Protein AF-A0A1H5AZI3-F1 (afdb_monomer_lite)

pLDDT: mean 80.38, std 17.8, range [31.5, 97.94]

Structure (mmCIF, N/CA/C/O backbone):
data_AF-A0A1H5AZI3-F1
#
_entry.id   AF-A0A1H5AZI3-F1
#
loop_
_atom_site.group_PDB
_atom_site.id
_atom_site.type_symbol
_atom_site.label_atom_id
_atom_site.label_alt_id
_atom_site.label_comp_id
_atom_site.label_asym_id
_atom_site.label_entity_id
_atom_site.label_seq_id
_atom_site.pdbx_PDB_ins_code
_atom_site.Cartn_x
_atom_site.Cartn_y
_atom_site.Cartn_z
_atom_site.occupancy
_atom_site.B_iso_or_equiv
_atom_site.auth_seq_id
_atom_site.auth_comp_id
_atom_site.auth_asym_id
_atom_site.auth_atom_id
_atom_site.pdbx_PDB_model_num
ATOM 1 N N . MET A 1 1 ? -53.823 9.036 7.093 1.00 39.44 1 MET A N 1
ATOM 2 C CA . MET A 1 1 ? -54.000 9.751 8.375 1.00 39.44 1 MET A CA 1
ATOM 3 C C . MET A 1 1 ? -53.431 11.146 8.203 1.00 39.44 1 MET A C 1
ATOM 5 O O . MET A 1 1 ? -52.224 11.297 8.111 1.00 39.44 1 MET A O 1
ATOM 9 N N . THR A 1 2 ? -54.305 12.134 8.059 1.00 31.50 2 THR A N 1
ATOM 10 C CA . THR A 1 2 ? -53.962 13.526 7.743 1.00 31.50 2 THR A CA 1
ATOM 11 C C . THR A 1 2 ? -54.801 14.397 8.670 1.00 31.50 2 THR A C 1
ATOM 13 O O . THR A 1 2 ? -56.022 14.443 8.535 1.00 31.50 2 THR A O 1
ATOM 16 N N . MET A 1 3 ? -54.162 15.008 9.672 1.00 31.83 3 MET A N 1
ATOM 17 C CA . MET A 1 3 ? -54.829 15.905 10.618 1.00 31.83 3 MET A CA 1
ATOM 18 C C . MET A 1 3 ? -55.001 17.292 9.995 1.00 31.83 3 MET A C 1
ATOM 20 O O . MET A 1 3 ? -54.048 17.894 9.503 1.00 31.83 3 MET A O 1
ATOM 24 N N . LYS A 1 4 ? -56.250 17.766 10.013 1.00 31.89 4 LYS A N 1
ATOM 25 C CA . LYS A 1 4 ? -56.688 19.091 9.573 1.00 31.89 4 LYS A CA 1
ATOM 26 C C . LYS A 1 4 ? -56.420 20.132 10.660 1.00 31.89 4 LYS A C 1
ATOM 28 O O . LYS A 1 4 ? -56.845 19.973 11.800 1.00 31.89 4 LYS A O 1
ATOM 33 N N . ILE A 1 5 ? -55.783 21.220 10.246 1.00 34.94 5 ILE A N 1
ATOM 34 C CA . ILE A 1 5 ? -55.717 22.509 10.937 1.00 34.94 5 ILE A CA 1
ATOM 35 C C . ILE A 1 5 ? -57.121 23.128 10.895 1.00 34.94 5 ILE A C 1
ATOM 37 O O . ILE A 1 5 ? -57.720 23.198 9.822 1.00 34.94 5 ILE A O 1
ATOM 41 N N . THR A 1 6 ? -57.645 23.563 12.043 1.00 34.81 6 THR A N 1
ATOM 42 C CA . THR A 1 6 ? -58.910 24.310 12.120 1.00 34.81 6 THR A CA 1
ATOM 43 C C . THR A 1 6 ? -58.630 25.691 12.697 1.00 34.81 6 THR A C 1
ATOM 45 O O . THR A 1 6 ? -58.339 25.837 13.880 1.00 34.81 6 THR A O 1
ATOM 48 N N . THR A 1 7 ? -58.684 26.694 11.827 1.00 32.12 7 THR A N 1
ATOM 49 C CA . THR A 1 7 ? -58.737 28.124 12.135 1.00 32.12 7 THR A CA 1
ATOM 50 C C . THR A 1 7 ? -60.205 28.544 12.171 1.00 32.12 7 THR A C 1
ATOM 52 O O . THR A 1 7 ? -60.921 28.350 11.190 1.00 32.12 7 THR A O 1
ATOM 55 N N . THR A 1 8 ? -60.654 29.140 13.275 1.00 35.50 8 THR A N 1
ATOM 56 C CA . THR A 1 8 ? -62.001 29.720 13.409 1.00 35.50 8 THR A CA 1
ATOM 57 C C . THR A 1 8 ? -61.880 31.246 13.433 1.00 35.50 8 THR A C 1
ATOM 59 O O . THR A 1 8 ? -61.187 31.761 14.311 1.00 35.50 8 THR A O 1
ATOM 62 N N . PRO A 1 9 ? -62.512 31.994 12.511 1.00 36.94 9 PRO A N 1
ATOM 63 C CA . PRO A 1 9 ? -62.574 33.446 12.585 1.00 36.94 9 PRO A CA 1
ATOM 64 C C . PRO A 1 9 ? -63.900 33.938 13.184 1.00 36.94 9 PRO A C 1
ATOM 66 O O . PRO A 1 9 ? -64.966 33.416 12.875 1.00 36.94 9 PRO A O 1
ATOM 69 N N . GLY A 1 10 ? -63.790 35.000 13.985 1.00 32.03 10 GLY A N 1
ATOM 70 C CA . GLY A 1 10 ? -64.677 36.166 13.977 1.00 32.03 10 GLY A CA 1
ATOM 71 C C . GLY A 1 10 ? -66.159 35.973 14.301 1.00 32.03 10 GLY A C 1
ATOM 72 O O . GLY A 1 10 ? -66.961 35.651 13.433 1.00 32.03 10 GLY A O 1
ATOM 73 N N . THR A 1 11 ? -66.551 36.405 15.497 1.00 36.16 11 THR A N 1
ATOM 74 C CA . THR A 1 11 ? -67.910 36.900 15.762 1.00 36.16 11 THR A CA 1
ATOM 75 C C . THR A 1 11 ? -67.815 38.284 16.388 1.00 36.16 11 THR A C 1
ATOM 77 O O . THR A 1 11 ? -67.653 38.422 17.597 1.00 36.16 11 THR A O 1
ATOM 80 N N . GLY A 1 12 ? -67.875 39.308 15.534 1.00 33.16 12 GLY A N 1
ATOM 81 C CA . GLY A 1 12 ? -68.198 40.675 15.927 1.00 33.16 12 GLY A CA 1
ATOM 82 C C . GLY A 1 12 ? -69.713 40.818 16.049 1.00 33.16 12 GLY A C 1
ATOM 83 O O . GLY A 1 12 ? -70.435 40.568 15.085 1.00 33.16 12 GLY A O 1
ATOM 84 N N . GLY A 1 13 ? -70.181 41.191 17.238 1.00 34.25 13 GLY A N 1
ATOM 85 C CA . GLY A 1 13 ? -71.550 41.632 17.497 1.00 34.25 13 GLY A CA 1
ATOM 86 C C . GLY A 1 13 ? -71.585 43.151 17.732 1.00 34.25 13 GLY A C 1
ATOM 87 O O . GLY A 1 13 ? -70.587 43.704 18.199 1.00 34.25 13 GLY A O 1
ATOM 88 N N . PRO A 1 14 ? -72.683 43.840 17.376 1.00 38.59 14 PRO A N 1
ATOM 89 C CA . PRO A 1 14 ? -72.789 45.296 17.440 1.00 38.59 14 PRO A CA 1
ATOM 90 C C . PRO A 1 14 ? -72.865 45.835 18.878 1.00 38.59 14 PRO A C 1
ATOM 92 O O . PRO A 1 14 ? -73.423 45.208 19.773 1.00 38.59 14 PRO A O 1
ATOM 95 N N . VAL A 1 15 ? -72.280 47.021 19.049 1.00 42.78 15 VAL A N 1
ATOM 96 C CA . VAL A 1 15 ? -72.071 47.770 20.296 1.00 42.78 15 VAL A CA 1
ATOM 97 C C . VAL A 1 15 ? -73.402 48.286 20.860 1.00 42.78 15 VAL A C 1
ATOM 99 O O . VAL A 1 15 ? -74.154 48.944 20.143 1.00 42.78 15 VAL A O 1
ATOM 102 N N . ASP A 1 16 ? -73.676 48.012 22.136 1.00 42.44 16 ASP A N 1
ATOM 103 C CA . ASP A 1 16 ? -74.831 48.536 22.879 1.00 42.44 16 ASP A CA 1
ATOM 104 C C . ASP A 1 16 ? -74.577 50.008 23.295 1.00 42.44 16 ASP A C 1
ATOM 106 O O . ASP A 1 16 ? -73.594 50.279 23.992 1.00 42.44 16 ASP A O 1
ATOM 110 N N . PRO A 1 17 ? -75.403 50.986 22.869 1.00 46.03 17 PRO A N 1
ATOM 111 C CA . PRO A 1 17 ? -75.175 52.413 23.115 1.00 46.03 17 PRO A CA 1
ATOM 112 C C . PRO A 1 17 ? -75.555 52.910 24.528 1.00 46.03 17 PRO A C 1
ATOM 114 O O . PRO A 1 17 ? -75.602 54.122 24.740 1.00 46.03 17 PRO A O 1
ATOM 117 N N . MET A 1 18 ? -75.815 52.026 25.502 1.00 47.25 18 MET A N 1
ATOM 118 C CA . MET A 1 18 ? -76.169 52.400 26.889 1.00 47.25 18 MET A CA 1
ATOM 119 C C . MET A 1 18 ? -75.207 51.876 27.974 1.00 47.25 18 MET A C 1
ATOM 121 O O . MET A 1 18 ? -75.555 51.861 29.156 1.00 47.25 18 MET A O 1
ATOM 125 N N . ALA A 1 19 ? -73.977 51.494 27.619 1.00 38.25 19 ALA A N 1
ATOM 126 C CA . ALA A 1 19 ? -72.948 51.189 28.615 1.00 38.25 19 ALA A CA 1
ATOM 127 C C . ALA A 1 19 ? -72.346 52.487 29.214 1.00 38.25 19 ALA A C 1
ATOM 129 O O . ALA A 1 19 ? -72.029 53.410 28.457 1.00 38.25 19 ALA A O 1
ATOM 130 N N . PRO A 1 20 ? -72.166 52.592 30.550 1.00 42.56 20 PRO A N 1
ATOM 131 C CA . PRO A 1 20 ? -71.462 53.721 31.168 1.00 42.56 20 PRO A CA 1
ATOM 132 C C . PRO A 1 20 ? -70.038 53.828 30.594 1.00 42.56 20 PRO A C 1
ATOM 134 O O . PRO A 1 20 ? -69.496 52.801 30.177 1.00 42.56 20 PRO A O 1
ATOM 137 N N . PRO A 1 21 ? -69.419 55.029 30.535 1.00 46.12 21 PRO A N 1
ATOM 138 C CA . PRO A 1 21 ? -68.094 55.181 29.941 1.00 46.12 21 PRO A CA 1
ATOM 139 C C . PRO A 1 21 ? -67.147 54.179 30.591 1.00 46.12 21 PRO A C 1
ATOM 141 O O . PRO A 1 21 ? -67.022 54.162 31.817 1.00 46.12 21 PRO A O 1
ATOM 144 N N . ALA A 1 22 ? -6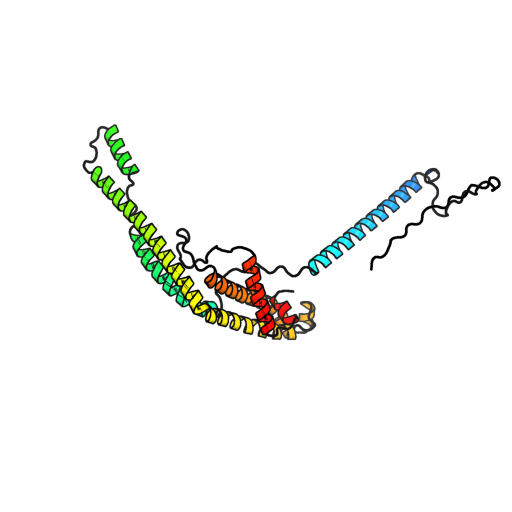6.550 53.323 29.756 1.00 40.44 22 ALA A N 1
ATOM 145 C CA . ALA A 1 22 ? -65.620 52.296 30.185 1.00 40.44 22 ALA A CA 1
ATOM 146 C C . ALA A 1 22 ? -64.612 52.928 31.145 1.00 40.44 22 ALA A C 1
ATOM 148 O O . ALA A 1 22 ? -63.904 53.876 30.788 1.00 40.44 22 ALA A O 1
ATOM 149 N N . SER A 1 23 ? -64.594 52.430 32.382 1.00 43.88 23 SER A N 1
ATOM 150 C CA . SER A 1 23 ? -63.487 52.668 33.288 1.00 43.88 23 SER A CA 1
ATOM 151 C C . SER A 1 23 ? -62.214 52.331 32.525 1.00 43.88 23 SER A C 1
ATOM 153 O O . SER A 1 23 ? -62.134 51.295 31.868 1.00 43.88 23 SER A O 1
ATOM 155 N N . LEU A 1 24 ? -61.255 53.255 32.544 1.00 44.09 24 LEU A N 1
ATOM 156 C CA . LEU A 1 24 ? -59.905 53.022 32.055 1.00 44.09 24 LEU A CA 1
ATOM 157 C C . LEU A 1 24 ? -59.324 51.851 32.852 1.00 44.09 24 LEU A C 1
ATOM 159 O O . LEU A 1 24 ? -58.743 52.051 33.919 1.00 44.09 24 LEU A O 1
ATOM 163 N N . ASP A 1 25 ? -59.526 50.640 32.343 1.00 41.03 25 ASP A N 1
ATOM 164 C CA . ASP A 1 25 ? -58.906 49.420 32.831 1.00 41.03 25 ASP A CA 1
ATOM 165 C C . ASP A 1 25 ? -57.425 49.494 32.459 1.00 41.03 25 ASP A C 1
ATOM 167 O O . ASP A 1 25 ? -56.966 48.990 31.435 1.00 41.03 25 ASP A O 1
ATOM 171 N N . TYR A 1 26 ? -56.670 50.215 33.282 1.00 46.50 26 TYR A N 1
ATOM 172 C CA . TYR A 1 26 ? -55.226 50.099 33.302 1.00 46.50 26 TYR A CA 1
ATOM 173 C C . TYR A 1 26 ? -54.875 48.768 33.959 1.00 46.50 26 TYR A C 1
ATOM 175 O O . TYR A 1 26 ? -55.156 48.567 35.142 1.00 46.50 26 TYR A O 1
ATOM 183 N N . GLU A 1 27 ? -54.246 47.865 33.199 1.00 41.91 27 GLU A N 1
ATOM 184 C CA . GLU A 1 27 ? -53.589 46.694 33.777 1.00 41.91 27 GLU A CA 1
ATOM 185 C C . GLU A 1 27 ? -52.640 47.162 34.899 1.00 41.91 27 GLU A C 1
ATOM 187 O O . GLU A 1 27 ? -51.800 48.046 34.673 1.00 41.91 27 GLU A O 1
ATOM 192 N N . PRO A 1 28 ? -52.751 46.614 36.125 1.00 38.16 28 PRO A N 1
ATOM 193 C CA . PRO A 1 28 ? -51.892 47.021 37.222 1.00 38.16 28 PRO A CA 1
ATOM 194 C C . PRO A 1 28 ? -50.465 46.539 36.943 1.00 38.16 28 PRO A C 1
ATOM 196 O O . PRO A 1 28 ? -50.134 45.375 37.154 1.00 38.16 28 PRO A O 1
ATOM 199 N N . GLY A 1 29 ? -49.612 47.443 36.460 1.00 50.59 29 GLY A N 1
ATOM 200 C CA . GLY A 1 29 ? -48.182 47.178 36.277 1.00 50.59 29 GLY A CA 1
ATOM 201 C C . GLY A 1 29 ? -47.510 47.934 35.134 1.00 50.59 29 GLY A C 1
ATOM 202 O O . GLY A 1 29 ? -46.286 48.054 35.137 1.00 50.59 29 GLY A O 1
ATOM 203 N N . THR A 1 30 ? -48.269 48.496 34.193 1.00 54.41 30 THR A N 1
ATOM 204 C CA . THR A 1 30 ? -47.718 49.218 33.037 1.00 54.41 30 THR A CA 1
ATOM 205 C C . THR A 1 30 ? -48.403 50.572 32.890 1.00 54.41 30 THR A C 1
ATOM 207 O O . THR A 1 30 ? -49.439 50.731 32.253 1.00 54.41 30 THR A O 1
ATOM 210 N N . MET A 1 31 ? -47.808 51.597 33.507 1.00 51.69 31 MET A N 1
ATOM 211 C CA . MET A 1 31 ? -48.190 52.981 33.228 1.00 51.69 31 MET A CA 1
ATOM 212 C C . MET A 1 31 ? -47.940 53.245 31.730 1.00 51.69 31 MET A C 1
ATOM 214 O O . MET A 1 31 ? -46.842 52.934 31.258 1.00 51.69 31 MET A O 1
ATOM 218 N N . PRO A 1 32 ? -48.899 53.800 30.968 1.00 56.00 32 PRO A N 1
ATOM 219 C CA . PRO A 1 32 ? -48.686 54.091 29.554 1.00 56.00 32 PRO A CA 1
ATOM 220 C C . PRO A 1 32 ? -47.463 54.974 29.365 1.00 56.00 32 PRO A C 1
ATOM 222 O O . PRO A 1 32 ? -47.264 55.923 30.125 1.00 56.00 32 PRO A O 1
ATOM 225 N N . GLU A 1 33 ? -46.662 54.708 28.334 1.00 55.25 33 GLU A N 1
ATOM 226 C CA . GLU A 1 33 ? -45.373 55.385 28.140 1.00 55.25 33 GLU A CA 1
ATOM 227 C C . GLU A 1 33 ? -45.478 56.918 28.150 1.00 55.25 33 GLU A C 1
ATOM 229 O O . GLU A 1 33 ? -44.560 57.600 28.609 1.00 55.25 33 GLU A O 1
ATOM 234 N N . HIS A 1 34 ? -46.613 57.476 27.720 1.00 57.97 34 HIS A N 1
ATOM 235 C CA . HIS A 1 34 ? -46.857 58.918 27.711 1.00 57.97 34 HIS A CA 1
ATOM 236 C C . HIS A 1 34 ? -47.028 59.542 29.111 1.00 57.97 34 HIS A C 1
ATOM 238 O O . HIS A 1 34 ? -46.767 60.735 29.255 1.00 57.97 34 HIS A O 1
ATOM 244 N N . PHE A 1 35 ? -47.367 58.757 30.141 1.00 55.31 35 PHE A N 1
ATOM 245 C CA . PHE A 1 35 ? -47.435 59.189 31.547 1.00 55.31 35 PHE A CA 1
ATOM 246 C C . PHE A 1 35 ? -46.160 58.885 32.350 1.00 55.31 35 PHE A C 1
ATOM 248 O O . PHE A 1 35 ? -45.936 59.480 33.403 1.00 55.31 35 PHE A O 1
ATOM 255 N N . ALA A 1 36 ? -45.295 57.993 31.860 1.00 60.44 36 ALA A N 1
ATOM 256 C CA . ALA A 1 36 ? -44.045 57.652 32.531 1.00 60.44 36 ALA A CA 1
ATOM 257 C C . ALA A 1 36 ? -43.018 58.800 32.442 1.00 60.44 36 ALA A C 1
ATOM 259 O O . ALA A 1 36 ? -42.810 59.381 31.374 1.00 60.44 36 ALA A O 1
ATOM 260 N N . SER A 1 37 ? -42.332 59.109 33.550 1.00 68.19 37 SER A N 1
ATOM 261 C CA . SER A 1 37 ? -41.218 60.067 33.554 1.00 68.19 37 SER A CA 1
ATOM 262 C C . SER A 1 37 ? -40.059 59.568 32.679 1.00 68.19 37 SER A C 1
ATOM 264 O O . SER A 1 37 ? -39.898 58.363 32.469 1.00 68.19 37 SER A O 1
ATOM 266 N N . LYS A 1 38 ? -39.215 60.485 32.182 1.00 72.44 38 LYS A N 1
ATOM 267 C CA . LYS A 1 38 ? -38.044 60.140 31.351 1.00 72.44 38 LYS A CA 1
ATOM 268 C C . LYS A 1 38 ? -37.160 59.072 32.015 1.00 72.44 38 LYS A C 1
ATOM 270 O O . LYS A 1 38 ? -36.784 58.105 31.366 1.00 72.44 38 LYS A O 1
ATOM 275 N N . GLU A 1 39 ? -36.933 59.185 33.324 1.00 71.25 39 GLU A N 1
ATOM 276 C CA . GLU A 1 39 ? -36.163 58.203 34.100 1.00 71.25 39 GLU A CA 1
ATOM 277 C C . GLU A 1 39 ? -36.819 56.815 34.162 1.00 71.25 39 GLU A C 1
ATOM 279 O O . GLU A 1 39 ? -36.123 55.800 34.144 1.00 71.25 39 GLU A O 1
ATOM 284 N N . SER A 1 40 ? -38.152 56.743 34.217 1.00 71.25 40 SER A N 1
ATOM 285 C CA . SER A 1 40 ? -38.874 55.467 34.213 1.00 71.25 40 SER A CA 1
ATOM 286 C C . SER A 1 40 ? -38.804 54.784 32.846 1.00 71.25 40 SER A C 1
ATOM 288 O O . SER A 1 40 ? -38.648 53.565 32.783 1.00 71.25 40 SER A O 1
ATOM 290 N N . ARG A 1 41 ? -38.870 55.558 31.754 1.00 72.38 41 ARG A N 1
ATOM 291 C CA . ARG A 1 41 ? -38.692 55.034 30.389 1.00 72.38 41 ARG A CA 1
ATOM 292 C C . ARG A 1 41 ? -37.276 54.508 30.181 1.00 72.38 41 ARG A C 1
ATOM 294 O O . ARG A 1 41 ? -37.108 53.393 29.697 1.00 72.38 41 ARG A O 1
ATOM 301 N N . ASP A 1 42 ? -36.270 55.257 30.633 1.00 77.88 42 ASP A N 1
ATOM 302 C CA . ASP A 1 42 ? -34.865 54.847 30.539 1.00 77.88 42 ASP A CA 1
ATOM 303 C C . ASP A 1 42 ? -34.590 53.568 31.354 1.00 77.88 42 ASP A C 1
ATOM 305 O O . ASP A 1 42 ? -33.837 52.691 30.919 1.00 77.88 42 ASP A O 1
ATOM 309 N N . ARG A 1 43 ? -35.242 53.409 32.517 1.00 74.62 43 ARG A N 1
ATOM 310 C CA . ARG A 1 43 ? -35.153 52.187 33.331 1.00 74.62 43 ARG A CA 1
ATOM 311 C C . ARG A 1 43 ? -35.806 50.983 32.645 1.00 74.62 43 ARG A C 1
ATOM 313 O O . ARG A 1 43 ? -35.184 49.923 32.605 1.00 74.62 43 ARG A O 1
ATOM 320 N N . ASN A 1 44 ? -37.000 51.143 32.074 1.00 76.94 44 ASN A N 1
ATOM 321 C CA . ASN A 1 44 ? -37.688 50.064 31.357 1.00 76.94 44 ASN A CA 1
ATOM 322 C C . ASN A 1 44 ? -36.926 49.646 30.095 1.00 76.94 44 ASN A C 1
ATOM 324 O O . ASN A 1 44 ? -36.681 48.458 29.911 1.00 76.94 44 ASN A O 1
ATOM 328 N N . ALA A 1 45 ? -36.429 50.603 29.308 1.00 77.06 45 ALA A N 1
ATOM 329 C CA . ALA A 1 45 ? -35.610 50.319 28.131 1.00 77.06 45 ALA A CA 1
ATOM 330 C C . ALA A 1 45 ? -34.316 49.565 28.491 1.00 77.06 45 ALA A C 1
ATOM 332 O O . ALA A 1 45 ? -33.855 48.703 27.742 1.00 77.06 45 ALA A O 1
ATOM 333 N N . ARG A 1 46 ? -33.718 49.856 29.656 1.00 77.62 46 ARG A N 1
ATOM 334 C CA . ARG A 1 46 ? -32.548 49.118 30.153 1.00 77.62 46 ARG A CA 1
ATOM 335 C C . ARG A 1 46 ? -32.896 47.677 30.535 1.00 77.62 46 ARG A C 1
ATOM 337 O O . ARG A 1 46 ? -32.120 46.779 30.218 1.00 77.62 46 ARG A O 1
ATOM 344 N N . ILE A 1 47 ? -34.035 47.461 31.191 1.00 78.44 47 ILE A N 1
ATOM 345 C CA . ILE A 1 47 ? -34.523 46.125 31.567 1.00 78.44 47 ILE A CA 1
ATOM 346 C C . ILE A 1 47 ? -34.887 45.316 30.315 1.00 78.44 47 ILE A C 1
ATOM 348 O O . ILE A 1 47 ? -34.519 44.149 30.215 1.00 78.44 47 ILE A O 1
ATOM 352 N N . GLU A 1 48 ? -35.541 45.929 29.330 1.00 79.00 48 GLU A N 1
ATOM 353 C CA . GLU A 1 48 ? -35.854 45.287 28.050 1.00 79.00 48 GLU A CA 1
ATOM 354 C C . GLU A 1 48 ? -34.595 44.881 27.289 1.00 79.00 48 GLU A C 1
ATOM 356 O O . GLU A 1 48 ? -34.509 43.734 26.853 1.00 79.00 48 GLU A O 1
ATOM 361 N N . ARG A 1 49 ? -33.581 45.757 27.208 1.00 79.12 49 ARG A N 1
ATOM 362 C CA . ARG A 1 49 ? -32.283 45.395 26.612 1.00 79.12 49 ARG A CA 1
ATOM 363 C C . ARG A 1 49 ? -31.631 44.225 27.340 1.00 79.12 49 ARG A C 1
ATOM 365 O O . ARG A 1 49 ? -31.235 43.269 26.688 1.00 79.12 49 ARG A O 1
ATOM 372 N N . GLN A 1 50 ? -31.587 44.241 28.674 1.00 78.88 50 GLN A N 1
ATOM 373 C CA . GLN A 1 50 ? -31.030 43.125 29.453 1.00 78.88 50 GLN A CA 1
ATOM 374 C C . GLN A 1 50 ? -31.794 41.814 29.231 1.00 78.88 50 GLN A C 1
ATOM 376 O O . GLN A 1 50 ? -31.180 40.757 29.095 1.00 78.88 50 GLN A O 1
ATOM 381 N N . ASN A 1 51 ? -33.123 41.869 29.154 1.00 83.38 51 ASN A N 1
ATOM 382 C CA . ASN A 1 51 ? -33.953 40.700 28.876 1.00 83.38 51 ASN A CA 1
ATOM 383 C C . ASN A 1 51 ? -33.745 40.177 27.450 1.00 83.38 51 ASN A C 1
ATOM 385 O O . ASN A 1 51 ? -33.754 38.964 27.229 1.00 83.38 51 ASN A O 1
ATOM 389 N N . GLN A 1 52 ? -33.548 41.070 26.482 1.00 80.06 52 GLN A N 1
ATOM 390 C CA . GLN A 1 52 ? -33.277 40.703 25.099 1.00 80.06 52 GLN A CA 1
ATOM 391 C C . GLN A 1 52 ? -31.873 40.110 24.946 1.00 80.06 52 GLN A C 1
ATOM 393 O O . GLN A 1 52 ? -31.736 39.055 24.328 1.00 80.06 52 GLN A O 1
ATOM 398 N N . ASP A 1 53 ? -30.863 40.682 25.599 1.00 81.50 53 ASP A N 1
ATOM 399 C CA . ASP A 1 53 ? -29.504 40.133 25.655 1.00 81.50 53 ASP A CA 1
ATOM 400 C C . ASP A 1 53 ? -29.496 38.744 26.309 1.00 81.50 53 ASP A C 1
ATOM 402 O O . ASP A 1 53 ? -28.912 37.805 25.767 1.00 81.50 53 ASP A O 1
ATOM 406 N N . ALA A 1 54 ? -30.223 38.566 27.417 1.00 80.12 54 ALA A N 1
ATOM 407 C CA . ALA A 1 54 ? -30.348 37.277 28.097 1.00 80.12 54 ALA A CA 1
ATOM 408 C C . ALA A 1 54 ? -31.039 36.215 27.224 1.00 80.12 54 ALA A C 1
ATOM 410 O O . ALA A 1 54 ? -30.600 35.064 27.179 1.00 80.12 54 ALA A O 1
ATOM 411 N N . ARG A 1 55 ? -32.094 36.588 26.486 1.00 82.75 55 ARG A N 1
ATOM 412 C CA . ARG A 1 55 ? -32.752 35.689 25.521 1.00 82.75 55 ARG A CA 1
ATOM 413 C C . ARG A 1 55 ? -31.823 35.326 24.369 1.00 82.75 55 ARG A C 1
ATOM 415 O O . ARG A 1 55 ? -31.757 34.161 23.996 1.00 82.75 55 ARG A O 1
ATOM 422 N N . THR A 1 56 ? -31.079 36.295 23.844 1.00 81.19 56 THR A N 1
ATOM 423 C CA . THR A 1 56 ? -30.144 36.079 22.733 1.00 81.19 56 THR A CA 1
ATOM 424 C C . THR A 1 56 ? -28.987 35.175 23.160 1.00 81.19 56 THR A C 1
ATOM 426 O O . THR A 1 56 ? -28.635 34.248 22.436 1.00 81.19 56 THR A O 1
ATOM 429 N N . ALA A 1 57 ? -28.456 35.364 24.372 1.00 81.56 57 ALA A N 1
ATOM 430 C CA . ALA A 1 57 ? -27.437 34.495 24.953 1.00 81.56 57 ALA A CA 1
ATOM 431 C C . ALA A 1 57 ? -27.959 33.068 25.176 1.00 81.56 57 ALA A C 1
ATOM 433 O O . ALA A 1 57 ? -27.272 32.108 24.832 1.00 81.56 57 ALA A O 1
ATOM 434 N N . LYS A 1 58 ? -29.190 32.918 25.683 1.00 84.50 58 LYS A N 1
ATOM 435 C CA . LYS A 1 58 ? -29.819 31.606 25.878 1.00 84.50 58 LYS A CA 1
ATOM 436 C C . LYS A 1 58 ? -30.037 30.874 24.551 1.00 84.50 58 LYS A C 1
ATOM 438 O O . LYS A 1 58 ? -29.661 29.713 24.439 1.00 84.50 58 LYS A O 1
ATOM 443 N N . ILE A 1 59 ? -30.546 31.566 23.529 1.00 81.06 59 ILE A N 1
ATOM 444 C CA . ILE A 1 59 ? -30.696 31.015 22.174 1.00 81.06 59 ILE A CA 1
ATOM 445 C C . ILE A 1 59 ? -29.331 30.628 21.602 1.00 81.06 59 ILE A C 1
ATOM 447 O O . ILE A 1 59 ? -29.193 29.539 21.056 1.00 81.06 59 ILE A O 1
ATOM 451 N N . ALA A 1 60 ? -28.298 31.460 21.752 1.00 80.38 60 ALA A N 1
ATOM 452 C CA . ALA A 1 60 ? -26.954 31.124 21.281 1.00 80.38 60 ALA A CA 1
ATOM 453 C C . ALA A 1 60 ? -26.403 29.873 21.988 1.00 80.38 60 ALA A C 1
ATOM 455 O O . ALA A 1 60 ? -25.810 29.006 21.348 1.00 80.38 60 ALA A O 1
ATOM 456 N N . GLN A 1 61 ? -26.647 29.744 23.292 1.00 81.94 61 GLN A N 1
ATOM 457 C CA . GLN A 1 61 ? -26.234 28.588 24.079 1.00 81.94 61 GLN A CA 1
ATOM 458 C C . GLN A 1 61 ? -26.980 27.319 23.644 1.00 81.94 61 GLN A C 1
ATOM 460 O O . GLN A 1 61 ? -26.345 26.298 23.402 1.00 81.94 61 GLN A O 1
ATOM 465 N N . GLU A 1 62 ? -28.298 27.390 23.452 1.00 82.31 62 GLU A N 1
ATOM 466 C CA . GLU A 1 62 ? -29.126 26.280 22.958 1.00 82.31 62 GLU A CA 1
ATOM 467 C C . GLU A 1 62 ? -28.764 25.881 21.520 1.00 82.31 62 GLU A C 1
ATOM 469 O O . GLU A 1 62 ? -28.686 24.691 21.212 1.00 82.31 62 GLU A O 1
ATOM 474 N N . THR A 1 63 ? -28.467 26.849 20.649 1.00 78.44 63 THR A N 1
ATOM 475 C CA . THR A 1 63 ? -27.994 26.588 19.280 1.00 78.44 63 THR A CA 1
ATOM 476 C C . THR A 1 63 ? -26.628 25.907 19.295 1.00 78.44 63 THR A C 1
ATOM 478 O O . THR A 1 63 ? -26.416 24.954 18.551 1.00 78.44 63 THR A O 1
ATOM 481 N N . ASN A 1 64 ? -25.715 26.332 20.172 1.00 77.50 64 ASN A N 1
ATOM 482 C CA . ASN A 1 64 ? -24.402 25.705 20.324 1.00 77.50 64 ASN A CA 1
ATOM 483 C C . ASN A 1 64 ? -24.502 24.293 20.910 1.00 77.50 64 ASN A C 1
ATOM 485 O O . ASN A 1 64 ? -23.842 23.389 20.407 1.00 77.50 64 ASN A O 1
ATOM 489 N N . PHE A 1 65 ? -25.361 24.074 21.910 1.00 72.06 65 PHE A N 1
ATOM 490 C CA . PHE A 1 65 ? -25.647 22.736 22.433 1.00 72.06 65 PHE A CA 1
ATOM 491 C C . PHE A 1 65 ? -26.275 21.839 21.367 1.00 72.06 65 PHE A C 1
ATOM 493 O O . PHE A 1 65 ? -25.883 20.685 21.235 1.00 72.06 65 PHE A O 1
ATOM 500 N N . SER A 1 66 ? -27.193 22.369 20.559 1.00 71.38 66 SER A N 1
ATOM 501 C CA . SER A 1 66 ? -27.810 21.635 19.449 1.00 71.38 66 SER A CA 1
ATOM 502 C C . SER A 1 66 ? -26.804 21.331 18.339 1.00 71.38 66 SER A C 1
ATOM 504 O O . SER A 1 66 ? -26.817 20.238 17.783 1.00 71.38 66 SER A O 1
ATOM 506 N N . ALA A 1 67 ? -25.891 22.257 18.039 1.00 69.94 67 ALA A N 1
ATOM 507 C CA . ALA A 1 67 ? -24.816 22.052 17.075 1.00 69.94 67 ALA A CA 1
ATOM 508 C C . ALA A 1 67 ? -23.790 21.022 17.574 1.00 69.94 67 ALA A C 1
ATOM 510 O O . ALA A 1 67 ? -23.365 20.170 16.796 1.00 69.94 67 ALA A O 1
ATOM 511 N N . GLN A 1 68 ? -23.442 21.046 18.864 1.00 68.44 68 GLN A N 1
ATOM 512 C CA . GLN A 1 68 ? -22.594 20.034 19.500 1.00 68.44 68 GLN A CA 1
ATOM 513 C C . GLN A 1 68 ? -23.286 18.670 19.563 1.00 68.44 68 GLN A C 1
ATOM 515 O O . GLN A 1 68 ? -22.657 17.667 19.249 1.00 68.44 68 GLN A O 1
ATOM 520 N N . ALA A 1 69 ? -24.582 18.616 19.879 1.00 65.00 69 ALA A N 1
ATOM 521 C CA . ALA A 1 69 ? -25.368 17.384 19.852 1.00 65.00 69 ALA A CA 1
ATOM 522 C C . ALA A 1 69 ? -25.489 16.822 18.426 1.00 65.00 69 ALA A C 1
ATOM 524 O O . ALA A 1 69 ? -25.329 15.623 18.220 1.00 65.00 69 ALA A O 1
ATOM 525 N N . ALA A 1 70 ? -25.685 17.680 17.423 1.00 59.03 70 ALA A N 1
ATOM 526 C CA . ALA A 1 70 ? -25.700 17.282 16.018 1.00 59.03 70 ALA A CA 1
ATOM 527 C C . ALA A 1 70 ? -24.314 16.834 15.519 1.00 59.03 70 ALA A C 1
ATOM 529 O O . ALA A 1 70 ? -24.233 15.927 14.695 1.00 59.03 70 ALA A O 1
ATOM 530 N N . GLN A 1 71 ? -23.220 17.430 16.009 1.00 57.00 71 GLN A N 1
ATOM 531 C CA . GLN A 1 71 ? -21.856 16.962 15.733 1.00 57.00 71 GLN A CA 1
ATOM 532 C C . GLN A 1 71 ? -21.551 15.632 16.426 1.00 57.00 71 GLN A C 1
ATOM 534 O O . GLN A 1 71 ? -20.966 14.761 15.793 1.00 57.00 71 GLN A O 1
ATOM 539 N N . ALA A 1 72 ? -21.994 15.446 17.670 1.00 56.62 72 ALA A N 1
ATOM 540 C CA . ALA A 1 72 ? -21.865 14.189 18.404 1.00 56.62 72 ALA A CA 1
ATOM 541 C C . ALA A 1 72 ? -22.687 13.050 17.772 1.00 56.62 72 ALA A C 1
ATOM 543 O O . ALA A 1 72 ? -22.323 11.887 17.897 1.00 56.62 72 ALA A O 1
ATOM 544 N N . GLN A 1 73 ? -23.773 13.375 17.061 1.00 48.38 73 GLN A N 1
ATOM 545 C CA . GLN A 1 73 ? -24.591 12.408 16.320 1.00 48.38 73 GLN A CA 1
ATOM 546 C C . GLN A 1 73 ? -24.092 12.124 14.896 1.00 48.38 73 GLN A C 1
ATOM 548 O O . GLN A 1 73 ? -24.604 11.211 14.245 1.00 48.38 73 GLN A O 1
ATOM 553 N N . ARG A 1 74 ? -23.115 12.878 14.369 1.00 47.41 74 ARG A N 1
ATOM 554 C CA . ARG A 1 74 ? -22.537 12.553 13.060 1.00 47.41 74 ARG A CA 1
ATOM 555 C C . ARG A 1 74 ? -21.640 11.324 13.214 1.00 47.41 74 ARG A C 1
ATOM 557 O O . ARG A 1 74 ? -20.733 11.360 14.044 1.00 47.41 74 ARG A O 1
ATOM 564 N N . PRO A 1 75 ? -21.839 10.258 12.414 1.00 54.12 75 PRO A N 1
ATOM 565 C CA . PRO A 1 75 ? -20.924 9.127 12.432 1.00 54.12 75 PRO A CA 1
ATOM 566 C C . PRO A 1 75 ? -19.505 9.647 12.155 1.00 54.12 75 PRO A C 1
ATOM 568 O O . PRO A 1 75 ? -19.343 10.500 11.271 1.00 54.12 75 PRO A O 1
ATOM 571 N N . PRO A 1 76 ? -18.482 9.195 12.904 1.00 59.50 76 PRO A N 1
ATOM 572 C CA . PRO A 1 76 ? -17.121 9.665 12.699 1.00 59.50 76 PRO A CA 1
ATOM 573 C C . PRO A 1 76 ? -16.737 9.448 11.237 1.00 59.50 76 PRO A C 1
ATOM 575 O O . PRO A 1 76 ? -16.860 8.345 10.697 1.00 59.50 76 PRO A O 1
ATOM 578 N N . THR A 1 77 ? -16.312 10.526 10.576 1.00 67.06 77 THR A N 1
ATOM 579 C CA . THR A 1 77 ? -15.893 10.456 9.174 1.00 67.06 77 THR A CA 1
ATOM 580 C C . THR A 1 77 ? -14.665 9.558 9.113 1.00 67.06 77 THR A C 1
ATOM 582 O O . THR A 1 77 ? -13.639 9.871 9.724 1.00 67.06 77 THR A O 1
ATOM 585 N N . ARG A 1 78 ? -14.768 8.421 8.418 1.00 76.12 78 ARG A N 1
ATOM 586 C CA . ARG A 1 78 ? -13.648 7.483 8.316 1.00 76.12 78 ARG A CA 1
ATOM 587 C C . ARG A 1 78 ? -12.455 8.164 7.646 1.00 76.12 78 ARG A C 1
ATOM 589 O O . ARG A 1 78 ? -12.643 8.881 6.660 1.00 76.12 78 ARG A O 1
ATOM 596 N N . PRO A 1 79 ? -11.228 7.946 8.144 1.00 80.94 79 PRO A N 1
ATOM 597 C CA . PRO A 1 79 ? -10.060 8.584 7.569 1.00 80.94 79 PRO A CA 1
ATOM 598 C C . PRO A 1 79 ? -9.784 8.062 6.156 1.00 80.94 79 PRO A C 1
ATOM 600 O O . PRO A 1 79 ? -10.096 6.921 5.800 1.00 80.94 79 PRO A O 1
ATOM 603 N N . HIS A 1 80 ? -9.131 8.899 5.350 1.00 81.81 80 HIS A N 1
ATOM 604 C CA . HIS A 1 80 ? -8.585 8.460 4.075 1.00 81.81 80 HIS A CA 1
ATOM 605 C C . HIS A 1 80 ? -7.432 7.484 4.306 1.00 81.81 80 HIS A C 1
ATOM 607 O O . HIS A 1 80 ? -6.429 7.808 4.942 1.00 81.81 80 HIS A O 1
ATOM 613 N N . LEU A 1 81 ? -7.565 6.290 3.739 1.00 85.06 81 LEU A N 1
ATOM 614 C CA . LEU A 1 81 ? -6.554 5.250 3.836 1.00 85.06 81 LEU A CA 1
ATOM 615 C C . LEU A 1 81 ? -5.502 5.411 2.735 1.00 85.06 81 LEU A C 1
ATOM 617 O O . LEU A 1 81 ? -5.816 5.508 1.541 1.00 85.06 81 LEU A O 1
ATOM 621 N N . LYS A 1 82 ? -4.229 5.367 3.128 1.00 85.50 82 LYS A N 1
ATOM 622 C CA . LYS A 1 82 ? -3.129 5.126 2.190 1.00 85.50 82 LYS A CA 1
ATOM 623 C C . LYS A 1 82 ? -3.114 3.639 1.829 1.00 85.50 82 LYS A C 1
ATOM 625 O O . LYS A 1 82 ? -3.486 2.799 2.635 1.00 85.50 82 LYS A O 1
ATOM 630 N N . ALA A 1 83 ? -2.713 3.321 0.605 1.00 89.88 83 ALA A N 1
ATOM 631 C CA . ALA A 1 83 ? -2.575 1.941 0.150 1.00 89.88 83 ALA A CA 1
ATOM 632 C C . ALA A 1 83 ? -1.126 1.503 0.377 1.00 89.88 83 ALA A C 1
ATOM 634 O O . ALA A 1 83 ? -0.254 1.860 -0.413 1.00 89.88 83 ALA A O 1
ATOM 635 N N . VAL A 1 84 ? -0.869 0.806 1.484 1.00 91.38 84 VAL A N 1
ATOM 636 C CA . VAL A 1 84 ? 0.478 0.385 1.893 1.00 91.38 84 VAL A CA 1
ATOM 637 C C . VAL A 1 84 ? 0.422 -1.050 2.404 1.00 91.38 84 VAL A C 1
ATOM 639 O O . VAL A 1 84 ? -0.419 -1.361 3.240 1.00 91.38 84 VAL A O 1
ATOM 642 N N . ALA A 1 85 ? 1.309 -1.912 1.907 1.00 94.06 85 ALA A N 1
ATOM 643 C CA . ALA A 1 85 ? 1.494 -3.252 2.450 1.00 94.06 85 ALA A CA 1
ATOM 644 C C . ALA A 1 85 ? 2.235 -3.176 3.794 1.00 94.06 85 ALA A C 1
ATOM 646 O O . ALA A 1 85 ? 3.286 -2.543 3.889 1.00 94.06 85 ALA A O 1
ATOM 647 N N . SER A 1 86 ? 1.705 -3.834 4.819 1.00 94.81 86 SER A N 1
ATOM 648 C CA . SER A 1 86 ? 2.308 -3.925 6.153 1.00 94.81 86 SER A CA 1
ATOM 649 C C . SER A 1 86 ? 2.021 -5.286 6.785 1.00 94.81 86 SER A C 1
ATOM 651 O O . SER A 1 86 ? 1.226 -6.055 6.245 1.00 94.81 86 SER A O 1
ATOM 653 N N . GLY A 1 87 ? 2.647 -5.577 7.927 1.00 95.00 87 GLY A N 1
ATOM 654 C CA . GLY A 1 87 ? 2.417 -6.827 8.654 1.00 95.00 87 GLY A CA 1
ATOM 655 C C . GLY A 1 87 ? 2.658 -8.050 7.770 1.00 95.00 87 GLY A C 1
ATOM 656 O O . GLY A 1 87 ? 3.583 -8.064 6.953 1.00 95.00 87 GLY A O 1
ATOM 657 N N . ARG A 1 88 ? 1.770 -9.039 7.869 1.00 97.56 88 ARG A N 1
ATOM 658 C CA . ARG A 1 88 ? 1.882 -10.291 7.105 1.00 97.56 88 ARG A CA 1
ATOM 659 C C . ARG A 1 88 ? 1.759 -10.083 5.595 1.00 97.56 88 ARG A C 1
ATOM 661 O O . ARG A 1 88 ? 2.328 -10.839 4.813 1.00 97.56 88 ARG A O 1
ATOM 668 N N . VAL A 1 89 ? 1.055 -9.036 5.158 1.00 97.00 89 VAL A N 1
ATOM 669 C CA . VAL A 1 89 ? 0.976 -8.685 3.728 1.00 97.00 89 VAL A CA 1
ATOM 670 C C . VAL A 1 89 ? 2.340 -8.254 3.202 1.00 97.00 89 VAL A C 1
ATOM 672 O O . VAL A 1 89 ? 2.720 -8.658 2.106 1.00 97.00 89 VAL A O 1
ATOM 675 N N . ALA A 1 90 ? 3.090 -7.460 3.971 1.00 96.88 90 ALA A N 1
ATOM 676 C CA . ALA A 1 90 ? 4.438 -7.053 3.580 1.00 96.88 90 ALA A CA 1
ATOM 677 C C . ALA A 1 90 ? 5.401 -8.246 3.538 1.00 96.88 90 ALA A C 1
ATOM 679 O O . ALA A 1 90 ? 6.198 -8.336 2.609 1.00 96.88 90 ALA A O 1
ATOM 680 N N . GLU A 1 91 ? 5.291 -9.188 4.478 1.00 97.50 91 GLU A N 1
ATOM 681 C CA . GLU A 1 91 ? 6.104 -10.413 4.490 1.00 97.50 91 GLU A CA 1
ATOM 682 C C . GLU A 1 91 ? 5.925 -11.249 3.212 1.00 97.50 91 GLU A C 1
ATOM 684 O O . GLU A 1 91 ? 6.900 -11.779 2.678 1.00 97.50 91 GLU A O 1
ATOM 689 N N . LEU A 1 92 ? 4.698 -11.325 2.684 1.00 96.94 92 LEU A N 1
ATOM 690 C CA . LEU A 1 92 ? 4.402 -12.023 1.429 1.00 96.94 92 LEU A CA 1
ATOM 691 C C . LEU A 1 92 ? 4.800 -11.209 0.191 1.00 96.94 92 LEU A C 1
ATOM 693 O O . LEU A 1 92 ? 5.359 -11.747 -0.767 1.00 96.94 92 LEU A O 1
ATOM 697 N N . TRP A 1 93 ? 4.502 -9.909 0.195 1.00 96.88 93 TRP A N 1
ATOM 698 C CA . TRP A 1 93 ? 4.619 -9.062 -0.990 1.00 96.88 93 TRP A CA 1
ATOM 699 C C . TRP A 1 93 ? 6.039 -8.547 -1.245 1.00 96.88 93 TRP A C 1
ATOM 701 O O . TRP A 1 93 ? 6.482 -8.478 -2.394 1.00 96.88 93 TRP A O 1
ATOM 711 N N . GLU A 1 94 ? 6.775 -8.184 -0.195 1.00 96.62 94 GLU A N 1
ATOM 712 C CA . GLU A 1 94 ? 8.074 -7.522 -0.329 1.00 96.62 94 GLU A CA 1
ATOM 713 C C . GLU A 1 94 ? 9.124 -8.375 -1.061 1.00 96.62 94 GLU A C 1
ATOM 715 O O . GLU A 1 94 ? 9.801 -7.831 -1.936 1.00 96.62 94 GLU A O 1
ATOM 720 N N . PRO A 1 95 ? 9.238 -9.703 -0.838 1.00 97.38 95 PRO A N 1
ATOM 721 C CA . PRO A 1 95 ? 10.164 -10.538 -1.605 1.00 97.38 95 PRO A CA 1
ATOM 722 C C . PRO A 1 95 ? 9.871 -10.529 -3.113 1.00 97.38 95 PRO A C 1
ATOM 724 O O . PRO A 1 95 ? 10.788 -10.535 -3.938 1.00 97.38 95 PRO A O 1
ATOM 727 N N . ILE A 1 96 ? 8.589 -10.491 -3.486 1.00 95.12 96 ILE A N 1
ATOM 728 C CA . ILE A 1 96 ? 8.140 -10.468 -4.882 1.00 95.12 96 ILE A CA 1
ATOM 729 C C . ILE A 1 96 ? 8.486 -9.125 -5.507 1.00 95.12 96 ILE A C 1
ATOM 731 O O . ILE A 1 96 ? 9.149 -9.070 -6.547 1.00 95.12 96 ILE A O 1
ATOM 735 N N . ARG A 1 97 ? 8.084 -8.042 -4.837 1.00 95.31 97 ARG A N 1
ATOM 736 C CA . ARG A 1 97 ? 8.386 -6.674 -5.246 1.00 95.31 97 ARG A CA 1
ATOM 737 C C . ARG A 1 97 ? 9.888 -6.476 -5.422 1.00 95.31 97 ARG A C 1
ATOM 739 O O . ARG A 1 97 ? 10.317 -6.038 -6.487 1.00 95.31 97 ARG A O 1
ATOM 746 N N . ALA A 1 98 ? 10.690 -6.843 -4.424 1.00 94.94 98 ALA A N 1
ATOM 747 C CA . ALA A 1 98 ? 12.140 -6.690 -4.448 1.00 94.94 98 ALA A CA 1
ATOM 748 C C . ALA A 1 98 ? 12.780 -7.437 -5.628 1.00 94.94 98 ALA A C 1
ATOM 750 O O . ALA A 1 98 ? 13.662 -6.896 -6.300 1.00 94.94 98 ALA A O 1
ATOM 751 N N . ARG A 1 99 ? 12.308 -8.653 -5.936 1.00 94.31 99 ARG A N 1
ATOM 752 C CA . ARG A 1 99 ? 12.800 -9.438 -7.075 1.00 94.31 99 ARG A CA 1
ATOM 753 C C . ARG A 1 99 ? 12.517 -8.756 -8.414 1.00 94.31 99 ARG A C 1
ATOM 755 O O . ARG A 1 99 ? 13.429 -8.626 -9.233 1.00 94.31 99 ARG A O 1
ATOM 762 N N . GLU A 1 100 ? 11.276 -8.336 -8.647 1.00 93.81 100 GLU A N 1
ATOM 763 C CA . GLU A 1 100 ? 10.869 -7.757 -9.934 1.00 93.81 100 GLU A CA 1
ATOM 764 C C . GLU A 1 100 ? 11.435 -6.340 -10.127 1.00 93.81 100 GLU A C 1
ATOM 766 O O . GLU A 1 100 ? 12.011 -6.034 -11.174 1.00 93.81 100 GLU A O 1
ATOM 771 N N . VAL A 1 101 ? 11.375 -5.492 -9.095 1.00 92.62 101 VAL A N 1
ATOM 772 C CA . VAL A 1 101 ? 11.965 -4.143 -9.126 1.00 92.62 101 VAL A CA 1
ATOM 773 C C . VAL A 1 101 ? 13.489 -4.223 -9.236 1.00 92.62 101 VAL A C 1
ATOM 775 O O . VAL A 1 101 ? 14.093 -3.464 -9.988 1.00 92.62 101 VAL A O 1
ATOM 778 N N . GLY A 1 102 ? 14.137 -5.180 -8.566 1.00 90.12 102 GLY A N 1
ATOM 779 C CA . GLY A 1 102 ? 15.576 -5.413 -8.700 1.00 90.12 102 GLY A CA 1
ATOM 780 C C . GLY A 1 102 ? 15.990 -5.873 -10.104 1.00 90.12 102 GLY A C 1
ATOM 781 O O . GLY A 1 102 ? 17.057 -5.498 -10.599 1.00 90.12 102 GLY A O 1
ATOM 782 N N . ALA A 1 103 ? 15.153 -6.660 -10.788 1.00 88.44 103 ALA A N 1
ATOM 783 C CA . ALA A 1 103 ? 15.366 -7.001 -12.194 1.00 88.44 103 ALA A CA 1
ATOM 784 C C . ALA A 1 103 ? 15.255 -5.759 -13.095 1.00 88.44 103 ALA A C 1
ATOM 786 O O . ALA A 1 103 ? 16.155 -5.517 -13.901 1.00 88.44 103 ALA A O 1
ATOM 787 N N . PHE A 1 104 ? 14.221 -4.934 -12.897 1.00 91.00 104 PHE A N 1
ATOM 788 C CA . PHE A 1 104 ? 14.060 -3.672 -13.620 1.00 91.00 104 PHE A CA 1
ATOM 789 C C . PHE A 1 104 ? 15.238 -2.719 -13.399 1.00 91.00 104 PHE A C 1
ATOM 791 O O . PHE A 1 104 ? 15.788 -2.200 -14.364 1.00 91.00 104 PHE A O 1
ATOM 798 N N . SER A 1 105 ? 15.682 -2.534 -12.154 1.00 90.06 105 SER A N 1
ATOM 799 C CA . SER A 1 105 ? 16.807 -1.655 -11.819 1.00 90.06 105 SER A CA 1
ATOM 800 C C . SER A 1 105 ? 18.086 -2.042 -12.561 1.00 90.06 105 SER A C 1
ATOM 802 O O . SER A 1 105 ? 18.796 -1.167 -13.046 1.00 90.06 105 SER A O 1
ATOM 804 N N . ARG A 1 106 ? 18.352 -3.344 -12.743 1.00 88.06 106 ARG A N 1
ATOM 805 C CA . ARG A 1 106 ? 19.500 -3.818 -13.537 1.00 88.06 106 ARG A CA 1
ATOM 806 C C . ARG A 1 106 ? 19.372 -3.473 -15.020 1.00 88.06 106 ARG A C 1
ATOM 808 O O . ARG A 1 106 ? 20.354 -3.040 -15.618 1.00 88.06 106 ARG A O 1
ATOM 815 N N . VAL A 1 107 ? 18.184 -3.645 -15.605 1.00 87.38 107 VAL A N 1
ATOM 816 C CA . VAL A 1 107 ? 17.905 -3.230 -16.994 1.00 87.38 107 VAL A CA 1
ATOM 817 C C . VAL A 1 107 ? 18.069 -1.720 -17.127 1.00 87.38 107 VAL A C 1
ATOM 819 O O . VAL A 1 107 ? 18.755 -1.244 -18.030 1.00 87.38 107 VAL A O 1
ATOM 822 N N . ARG A 1 108 ? 17.516 -0.969 -16.175 1.00 87.38 108 ARG A N 1
ATOM 823 C CA . ARG A 1 108 ? 17.596 0.482 -16.148 1.00 87.38 108 ARG A CA 1
ATOM 824 C C . ARG A 1 108 ? 19.033 0.980 -16.089 1.00 87.38 108 ARG A C 1
ATOM 826 O O . ARG A 1 108 ? 19.403 1.797 -16.918 1.00 87.38 108 ARG A O 1
ATOM 833 N N . SER A 1 109 ? 19.864 0.442 -15.197 1.00 86.31 109 SER A N 1
ATOM 834 C CA . SER A 1 109 ? 21.282 0.814 -15.121 1.00 86.31 109 SER A CA 1
ATOM 835 C C . SER A 1 109 ? 22.040 0.569 -16.431 1.00 86.31 109 SER A C 1
ATOM 837 O O . SER A 1 109 ? 22.966 1.312 -16.741 1.00 86.31 109 SER A O 1
ATOM 839 N N . ARG A 1 110 ? 21.656 -0.446 -17.220 1.00 84.44 110 ARG A N 1
ATOM 840 C CA . ARG A 1 110 ? 22.269 -0.715 -18.532 1.00 84.44 110 ARG A CA 1
ATOM 841 C C . ARG A 1 110 ? 21.829 0.282 -19.605 1.00 84.44 110 ARG A C 1
ATOM 843 O O . ARG A 1 110 ? 22.663 0.675 -20.411 1.00 84.44 110 ARG A O 1
ATOM 850 N N . LEU A 1 111 ? 20.561 0.694 -19.595 1.00 80.88 111 LEU A N 1
ATOM 851 C CA . LEU A 1 111 ? 20.007 1.660 -20.555 1.00 80.88 111 LEU A CA 1
ATOM 852 C C . LEU A 1 111 ? 20.356 3.119 -20.203 1.00 80.88 111 LEU A C 1
ATOM 854 O O . LEU A 1 111 ? 20.542 3.941 -21.097 1.00 80.88 111 LEU A O 1
ATOM 858 N N . ASP A 1 112 ? 20.493 3.441 -18.914 1.00 77.38 112 ASP A N 1
ATOM 859 C CA . ASP A 1 112 ? 20.908 4.768 -18.438 1.00 77.38 112 ASP A CA 1
ATOM 860 C C . ASP A 1 112 ? 22.417 5.016 -18.655 1.00 77.38 112 ASP A C 1
ATOM 862 O O . ASP A 1 112 ? 22.832 6.159 -18.835 1.00 77.38 112 ASP A O 1
ATOM 866 N N . GLY A 1 113 ? 23.247 3.964 -18.692 1.00 63.72 113 GLY A N 1
ATOM 867 C CA . GLY A 1 113 ? 24.701 4.065 -18.889 1.00 63.72 113 GLY A CA 1
ATOM 868 C C . GLY A 1 113 ? 25.146 4.564 -20.271 1.00 63.72 113 GLY A C 1
ATOM 869 O O . GLY A 1 113 ? 26.321 4.849 -20.461 1.00 63.72 113 GLY A O 1
ATOM 870 N N . THR A 1 114 ? 24.230 4.692 -21.235 1.00 57.97 114 THR A N 1
ATOM 871 C CA . THR A 1 114 ? 24.513 5.193 -22.598 1.00 57.97 114 THR A CA 1
ATOM 872 C C . THR A 1 114 ? 24.366 6.716 -22.721 1.00 57.97 114 THR A C 1
ATOM 874 O O . THR A 1 114 ? 24.478 7.279 -23.807 1.00 57.97 114 THR A O 1
ATOM 877 N N . ARG A 1 115 ? 24.081 7.401 -21.611 1.00 57.25 115 ARG A N 1
ATOM 878 C CA . ARG A 1 115 ? 23.745 8.826 -21.554 1.00 57.25 115 ARG A CA 1
ATOM 879 C C . ARG A 1 115 ? 25.002 9.683 -21.364 1.00 57.25 115 ARG A C 1
ATOM 881 O O . ARG A 1 115 ? 25.111 10.419 -20.388 1.00 57.25 115 ARG A O 1
ATOM 888 N N . GLU A 1 116 ? 25.983 9.557 -22.253 1.00 56.88 116 GLU A N 1
ATOM 889 C CA . GLU A 1 116 ? 27.147 10.451 -22.225 1.00 56.88 116 GLU A CA 1
ATOM 890 C C . GLU A 1 116 ? 26.714 11.892 -22.542 1.00 56.88 116 GLU A C 1
ATOM 892 O O . GLU A 1 116 ? 26.027 12.156 -23.532 1.00 56.88 116 GLU A O 1
ATOM 897 N N . ALA A 1 117 ? 27.116 12.839 -21.690 1.00 57.81 117 ALA A N 1
ATOM 898 C CA . ALA A 1 117 ? 26.988 14.261 -21.975 1.00 57.81 117 ALA A CA 1
ATOM 899 C C . ALA A 1 117 ? 27.973 14.618 -23.095 1.00 57.81 117 ALA A C 1
ATOM 901 O O . ALA A 1 117 ? 29.184 14.538 -22.905 1.00 57.81 117 ALA A O 1
ATOM 902 N N . GLY A 1 118 ? 27.466 15.004 -24.263 1.00 63.16 118 GLY A N 1
ATOM 903 C CA . GLY A 1 118 ? 28.303 15.421 -25.386 1.00 63.16 118 GLY A CA 1
ATOM 904 C C . GLY A 1 118 ? 27.797 16.695 -26.049 1.00 63.16 118 GLY A C 1
ATOM 905 O O . GLY A 1 118 ? 26.751 17.232 -25.686 1.00 63.16 118 GLY A O 1
ATOM 906 N N . GLN A 1 119 ? 28.538 17.159 -27.057 1.00 69.31 119 GLN A N 1
ATOM 907 C CA . GLN A 1 119 ? 28.158 18.306 -27.885 1.00 69.31 119 GLN A CA 1
ATOM 908 C C . GLN A 1 119 ? 26.744 18.137 -28.467 1.00 69.31 119 GLN A C 1
ATOM 910 O O . GLN A 1 119 ? 26.318 17.028 -28.810 1.00 69.31 119 GLN A O 1
ATOM 915 N N . THR A 1 120 ? 26.002 19.241 -28.542 1.00 82.06 120 THR A N 1
ATOM 916 C CA . THR A 1 120 ? 24.681 19.307 -29.175 1.00 82.06 120 THR A CA 1
ATOM 917 C C . THR A 1 120 ? 24.823 19.716 -30.638 1.00 82.06 120 THR A C 1
ATOM 919 O O . THR A 1 120 ? 25.784 20.392 -31.011 1.00 82.06 120 THR A O 1
ATOM 922 N N . ARG A 1 121 ? 23.840 19.353 -31.471 1.00 84.25 121 ARG A N 1
ATOM 923 C CA . ARG A 1 121 ? 23.768 19.800 -32.872 1.00 84.25 121 ARG A CA 1
ATOM 924 C C . ARG A 1 121 ? 23.859 21.327 -32.967 1.00 84.25 121 ARG A C 1
ATOM 926 O O . ARG A 1 121 ? 24.579 21.846 -33.810 1.00 84.25 121 ARG A O 1
ATOM 933 N N . GLU A 1 122 ? 23.186 22.033 -32.064 1.00 85.44 122 GLU A N 1
ATOM 934 C CA . GLU A 1 122 ? 23.214 23.494 -31.986 1.00 85.44 122 GLU A CA 1
ATOM 935 C C . GLU A 1 122 ? 24.604 24.041 -31.643 1.00 85.44 122 GLU A C 1
ATOM 937 O O . GLU A 1 122 ? 25.052 24.982 -32.291 1.00 85.44 122 GLU A O 1
ATOM 942 N N . ALA A 1 123 ? 25.326 23.433 -30.696 1.00 85.38 123 ALA A N 1
ATOM 943 C CA . ALA A 1 123 ? 26.679 23.864 -30.347 1.00 85.38 123 ALA A CA 1
ATOM 944 C C . ALA A 1 123 ? 27.667 23.656 -31.508 1.00 85.38 123 ALA A C 1
ATOM 946 O O . ALA A 1 123 ? 28.465 24.545 -31.795 1.00 85.38 123 ALA A O 1
ATOM 947 N N . ILE A 1 124 ? 27.571 22.521 -32.211 1.00 86.19 124 ILE A N 1
ATOM 948 C CA . ILE A 1 124 ? 28.403 22.211 -33.386 1.00 86.19 124 ILE A CA 1
ATOM 949 C C . ILE A 1 124 ? 28.127 23.207 -34.518 1.00 86.19 124 ILE A C 1
ATOM 951 O O . ILE A 1 124 ? 29.053 23.795 -35.076 1.00 86.19 124 ILE A O 1
ATOM 955 N N . LEU A 1 125 ? 26.850 23.446 -34.832 1.00 88.19 125 LEU A N 1
ATOM 956 C CA . LEU A 1 125 ? 26.461 24.391 -35.880 1.00 88.19 125 LEU A CA 1
ATOM 957 C C . LEU A 1 125 ? 26.813 25.834 -35.510 1.00 88.19 125 LEU A C 1
ATOM 959 O O . LEU A 1 125 ? 27.262 26.583 -36.371 1.00 88.19 125 LEU A O 1
ATOM 963 N N . THR A 1 126 ? 26.663 26.223 -34.243 1.00 89.69 126 THR A N 1
ATOM 964 C CA . THR A 1 126 ? 27.041 27.561 -33.766 1.00 89.69 126 THR A CA 1
ATOM 965 C C . THR A 1 126 ? 28.542 27.782 -33.909 1.00 89.69 126 THR A C 1
ATOM 967 O O . THR A 1 126 ? 28.947 28.799 -34.466 1.00 89.69 126 THR A O 1
ATOM 970 N N . ALA A 1 127 ? 29.364 26.808 -33.508 1.00 86.25 127 ALA A N 1
ATOM 971 C CA . ALA A 1 127 ? 30.812 26.873 -33.681 1.00 86.25 127 ALA A CA 1
ATOM 972 C C . ALA A 1 127 ? 31.211 26.970 -35.166 1.00 86.25 127 ALA A C 1
ATOM 974 O O . ALA A 1 127 ? 32.011 27.829 -35.533 1.00 86.25 127 ALA A O 1
ATOM 975 N N . ALA A 1 128 ? 30.597 26.166 -36.042 1.00 86.62 128 ALA A N 1
ATOM 976 C CA . ALA A 1 128 ? 30.853 26.220 -37.482 1.00 86.62 128 ALA A CA 1
ATOM 977 C C . ALA A 1 128 ? 30.448 27.572 -38.105 1.00 86.62 128 ALA A C 1
ATOM 979 O O . ALA A 1 128 ? 31.183 28.133 -38.923 1.00 86.62 128 ALA A O 1
ATOM 980 N N . LEU A 1 129 ? 29.302 28.128 -37.694 1.00 89.62 129 LEU A N 1
ATOM 981 C CA . LEU A 1 129 ? 28.838 29.448 -38.126 1.00 89.62 129 LEU A CA 1
ATOM 982 C C . LEU A 1 129 ? 29.752 30.572 -37.617 1.00 89.62 129 LEU A C 1
ATOM 984 O O . LEU A 1 129 ? 29.989 31.540 -38.341 1.00 89.62 129 LEU A O 1
ATOM 988 N N . GLU A 1 130 ? 30.284 30.464 -36.399 1.00 89.62 130 GLU A N 1
ATOM 989 C CA . GLU A 1 130 ? 31.253 31.417 -35.852 1.00 89.62 130 GLU A CA 1
ATOM 990 C C . GLU A 1 130 ? 32.595 31.384 -36.591 1.00 89.62 130 GLU A C 1
ATOM 992 O O . GLU A 1 130 ? 33.101 32.452 -36.944 1.00 89.62 130 GLU A O 1
ATOM 997 N N . SER A 1 131 ? 33.139 30.201 -36.896 1.00 87.62 131 SER A N 1
ATOM 998 C CA . SER A 1 131 ? 34.353 30.064 -37.716 1.00 87.62 131 SER A CA 1
ATOM 999 C C . SER A 1 131 ? 34.153 30.654 -39.114 1.00 87.62 131 SER A C 1
ATOM 1001 O O . SER A 1 131 ? 34.985 31.432 -39.584 1.00 87.62 131 SER A O 1
ATOM 1003 N N . GLY A 1 132 ? 32.992 30.410 -39.737 1.00 86.56 132 GLY A N 1
ATOM 1004 C CA . GLY A 1 132 ? 32.629 31.035 -41.012 1.00 86.56 132 GLY A CA 1
ATOM 1005 C C . GLY A 1 132 ? 32.569 32.568 -40.941 1.00 86.56 132 GLY A C 1
ATOM 1006 O O . GLY A 1 132 ? 33.088 33.252 -41.824 1.00 86.56 132 GLY A O 1
ATOM 1007 N N . ARG A 1 133 ? 32.004 33.136 -39.863 1.00 90.31 133 ARG A N 1
ATOM 1008 C CA . ARG A 1 133 ? 31.964 34.597 -39.632 1.00 90.31 133 ARG A CA 1
ATOM 1009 C C . ARG A 1 133 ? 33.354 35.203 -39.432 1.00 90.31 133 ARG A C 1
ATOM 1011 O O . ARG A 1 133 ? 33.592 36.322 -39.881 1.00 90.31 133 ARG A O 1
ATOM 1018 N N . LYS A 1 134 ? 34.265 34.472 -38.787 1.00 91.75 134 LYS A N 1
ATOM 1019 C CA . LYS A 1 134 ? 35.661 34.881 -38.557 1.00 91.75 134 LYS A CA 1
ATOM 1020 C C . LYS A 1 134 ? 36.575 34.657 -39.771 1.00 91.75 134 LYS A C 1
ATOM 1022 O O . LYS A 1 134 ? 37.733 35.059 -39.721 1.00 91.75 134 LYS A O 1
ATOM 1027 N N . ARG A 1 135 ? 36.059 34.085 -40.873 1.00 85.62 135 ARG A N 1
ATOM 1028 C CA . ARG A 1 135 ? 36.834 33.635 -42.052 1.00 85.62 135 ARG A CA 1
ATOM 1029 C C . ARG A 1 135 ? 37.917 32.604 -41.701 1.00 85.62 135 ARG A C 1
ATOM 1031 O O . ARG A 1 135 ? 38.947 32.532 -42.367 1.00 85.62 135 ARG A O 1
ATOM 1038 N N . GLU A 1 136 ? 37.680 31.822 -40.656 1.00 86.88 136 GLU A N 1
ATOM 1039 C CA . GLU A 1 136 ? 38.496 30.667 -40.290 1.00 86.88 136 GLU A CA 1
ATOM 1040 C C . GLU A 1 136 ? 38.052 29.437 -41.097 1.00 86.88 136 GLU A C 1
ATOM 1042 O O . GLU A 1 136 ? 36.963 29.414 -41.679 1.00 86.88 136 GLU A O 1
ATOM 1047 N N . ALA A 1 137 ? 38.893 28.402 -41.139 1.00 84.00 137 ALA A N 1
ATOM 1048 C CA . ALA A 1 137 ? 38.525 27.137 -41.764 1.00 84.00 137 ALA A CA 1
ATOM 1049 C C . ALA A 1 137 ? 37.367 26.483 -40.990 1.00 84.00 137 ALA A C 1
ATOM 1051 O O . ALA A 1 137 ? 37.441 26.306 -39.774 1.00 84.00 137 ALA A O 1
ATOM 1052 N N . ILE A 1 138 ? 36.294 26.127 -41.700 1.00 85.06 138 ILE A N 1
ATOM 1053 C CA . ILE A 1 138 ? 35.201 25.324 -41.141 1.00 85.06 138 ILE A CA 1
ATOM 1054 C C . ILE A 1 138 ? 35.726 23.891 -40.958 1.00 85.06 138 ILE A C 1
ATOM 1056 O O . ILE A 1 138 ? 36.401 23.402 -41.867 1.00 85.06 138 ILE A O 1
ATOM 1060 N N . PRO A 1 139 ? 35.429 23.210 -39.835 1.00 84.00 139 PRO A N 1
ATOM 1061 C CA . PRO A 1 139 ? 35.840 21.823 -39.637 1.00 84.00 139 PRO A CA 1
ATOM 1062 C C . PRO A 1 139 ? 35.392 20.927 -40.800 1.00 84.00 139 PRO A C 1
ATOM 1064 O O . PRO A 1 139 ? 34.206 20.881 -41.135 1.00 84.00 139 PRO A O 1
ATOM 1067 N N . GLU A 1 140 ? 36.335 20.215 -41.420 1.00 85.69 140 GLU A N 1
ATOM 1068 C CA . GLU A 1 140 ? 36.062 19.325 -42.562 1.00 85.69 140 GLU A CA 1
ATOM 1069 C C . GLU A 1 140 ? 35.195 18.120 -42.163 1.00 85.69 140 GLU A C 1
ATOM 1071 O O . GLU A 1 140 ? 34.462 17.567 -42.981 1.00 85.69 140 GLU A O 1
ATOM 1076 N N . ASP A 1 141 ? 35.213 17.758 -40.881 1.00 88.25 141 ASP A N 1
ATOM 1077 C CA . ASP A 1 141 ? 34.456 16.663 -40.282 1.00 88.25 141 ASP A CA 1
ATOM 1078 C C . ASP A 1 141 ? 33.070 17.088 -39.759 1.00 88.25 141 ASP A C 1
ATOM 1080 O O . ASP A 1 141 ? 32.396 16.301 -39.094 1.00 88.25 141 ASP A O 1
ATOM 1084 N N . LEU A 1 142 ? 32.591 18.300 -40.075 1.00 86.00 142 LEU A N 1
ATOM 1085 C CA . LEU A 1 142 ? 31.295 18.821 -39.613 1.00 86.00 142 LEU A CA 1
ATOM 1086 C C . LEU A 1 142 ? 30.130 17.844 -39.864 1.00 86.00 142 LEU A C 1
ATOM 1088 O O . LEU A 1 142 ? 29.281 17.644 -38.994 1.00 86.00 142 LEU A O 1
ATOM 1092 N N . GLY A 1 143 ? 30.093 17.209 -41.040 1.00 85.19 143 GLY A N 1
ATOM 1093 C CA . GLY A 1 143 ? 29.081 16.203 -41.376 1.00 85.19 143 GLY A CA 1
ATOM 1094 C C . GLY A 1 143 ? 29.155 14.957 -40.486 1.00 85.19 143 GLY A C 1
ATOM 1095 O O . GLY A 1 143 ? 28.123 14.463 -40.033 1.00 85.19 143 GLY A O 1
ATOM 1096 N N . GLU A 1 144 ? 30.365 14.486 -40.168 1.00 87.94 144 GLU A N 1
ATOM 1097 C CA . GLU A 1 144 ? 30.568 13.356 -39.255 1.00 87.94 144 GLU A CA 1
ATOM 1098 C C . GLU A 1 144 ? 30.190 13.711 -37.816 1.00 87.94 144 GLU A C 1
ATOM 1100 O O . GLU A 1 144 ? 29.554 12.908 -37.131 1.00 87.94 144 GLU A O 1
ATOM 1105 N N . GLN A 1 145 ? 30.534 14.918 -37.355 1.00 83.56 145 GLN A N 1
ATOM 1106 C CA . GLN A 1 145 ? 30.164 15.403 -36.024 1.00 83.56 145 GLN A CA 1
ATOM 1107 C C . GLN A 1 145 ? 28.637 15.460 -35.861 1.00 83.56 145 GLN A C 1
ATOM 1109 O O . GLN A 1 145 ? 28.099 14.984 -34.859 1.00 83.56 145 GLN A O 1
ATOM 1114 N N . LEU A 1 146 ? 27.922 15.975 -36.869 1.00 85.75 146 LEU A N 1
ATOM 1115 C CA . LEU A 1 146 ? 26.458 16.020 -36.872 1.00 85.75 146 LEU A CA 1
ATOM 1116 C C . LEU A 1 146 ? 25.825 14.622 -36.917 1.00 85.75 146 LEU A C 1
ATOM 1118 O O . LEU A 1 146 ? 24.852 14.386 -36.198 1.00 85.75 146 LEU A O 1
ATOM 1122 N N . ALA A 1 147 ? 26.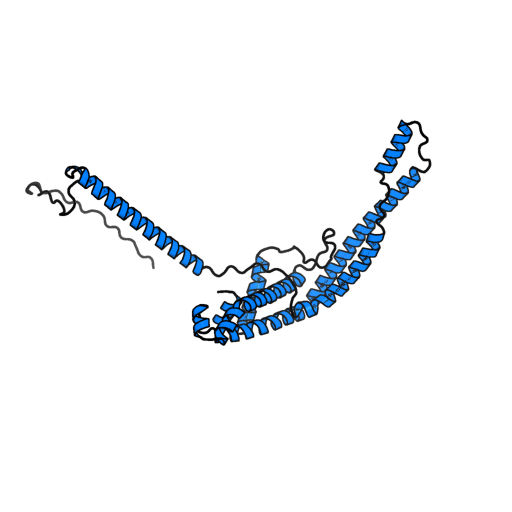378 13.696 -37.705 1.00 86.06 147 ALA A N 1
ATOM 1123 C CA . ALA A 1 147 ? 25.890 12.319 -37.791 1.00 86.06 147 ALA A CA 1
ATOM 1124 C C . ALA A 1 147 ? 26.074 11.546 -36.471 1.00 86.06 147 ALA A C 1
ATOM 1126 O O . ALA A 1 147 ? 25.167 10.833 -36.042 1.00 86.06 147 ALA A O 1
ATOM 1127 N N . ARG A 1 148 ? 27.211 11.728 -35.779 1.00 85.44 148 ARG A N 1
ATOM 1128 C CA . ARG A 1 148 ? 27.461 11.117 -34.458 1.00 85.44 148 ARG A CA 1
ATOM 1129 C C . ARG A 1 148 ? 26.466 11.608 -33.405 1.00 85.44 148 ARG A C 1
ATOM 1131 O O . ARG A 1 148 ? 25.982 10.808 -32.606 1.00 85.44 148 ARG A O 1
ATOM 1138 N N . VAL A 1 149 ? 26.136 12.904 -33.413 1.00 84.56 149 VAL A N 1
ATOM 1139 C CA . VAL A 1 149 ? 25.119 13.469 -32.510 1.00 84.56 149 VAL A CA 1
ATOM 1140 C C . VAL A 1 149 ? 23.735 12.899 -32.807 1.00 84.56 149 VAL A C 1
ATOM 1142 O O . VAL A 1 149 ? 23.054 12.475 -31.880 1.00 84.56 149 VAL A O 1
ATOM 1145 N N . GLU A 1 150 ? 23.339 12.814 -34.077 1.00 85.00 150 GLU A N 1
ATOM 1146 C CA . GLU A 1 150 ? 22.037 12.254 -34.461 1.00 85.00 150 GLU A CA 1
ATOM 1147 C C . GLU A 1 150 ? 21.902 10.776 -34.069 1.00 85.00 150 GLU A C 1
ATOM 1149 O O . GLU A 1 150 ? 20.892 10.374 -33.490 1.00 85.00 150 GLU A O 1
ATOM 1154 N N . GLN A 1 151 ? 22.947 9.974 -34.289 1.00 85.12 151 GLN A N 1
ATOM 1155 C CA . GLN A 1 151 ? 22.970 8.575 -33.867 1.00 85.12 151 GLN A CA 1
ATOM 1156 C C . GLN A 1 151 ? 22.874 8.432 -32.338 1.00 85.12 151 GLN A C 1
ATOM 1158 O O . GLN A 1 151 ? 22.152 7.565 -31.842 1.00 85.12 151 GLN A O 1
ATOM 1163 N N . ARG A 1 152 ? 23.563 9.291 -31.576 1.00 83.69 152 ARG A N 1
ATOM 1164 C CA . ARG A 1 152 ? 23.478 9.317 -3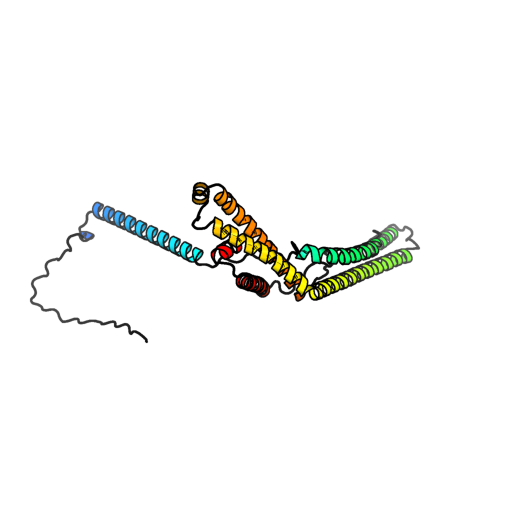0.107 1.00 83.69 152 ARG A CA 1
ATOM 1165 C C . ARG A 1 152 ? 22.078 9.697 -29.624 1.00 83.69 152 ARG A C 1
ATOM 1167 O O . ARG A 1 152 ? 21.563 9.082 -28.688 1.00 83.69 152 ARG A O 1
ATOM 1174 N N . ASP A 1 153 ? 21.465 10.702 -30.239 1.00 82.88 153 ASP A N 1
ATOM 1175 C CA . ASP A 1 153 ? 20.134 11.173 -29.860 1.00 82.88 153 ASP A CA 1
ATOM 1176 C C . ASP A 1 153 ? 19.078 10.087 -30.158 1.00 82.88 153 ASP A C 1
ATOM 1178 O O . ASP A 1 153 ? 18.260 9.779 -29.288 1.00 82.88 153 ASP A O 1
ATOM 1182 N N . ALA A 1 154 ? 19.183 9.399 -31.302 1.00 84.31 154 ALA A N 1
ATOM 1183 C CA . ALA A 1 154 ? 18.341 8.248 -31.642 1.00 84.31 154 ALA A CA 1
ATOM 1184 C C . ALA A 1 154 ? 18.497 7.080 -30.648 1.00 84.31 154 ALA A C 1
ATOM 1186 O O . ALA A 1 154 ? 17.505 6.493 -30.213 1.00 84.31 154 ALA A O 1
ATOM 1187 N N . LEU A 1 155 ? 19.729 6.761 -30.229 1.00 83.69 155 LEU A N 1
ATOM 1188 C CA . LEU A 1 155 ? 19.978 5.754 -29.188 1.00 83.69 155 LEU A CA 1
ATOM 1189 C C . LEU A 1 155 ? 19.391 6.170 -27.833 1.00 83.69 155 LEU A C 1
ATOM 1191 O O . LEU A 1 155 ? 18.846 5.338 -27.110 1.00 83.69 155 LEU A O 1
ATOM 1195 N N . THR A 1 156 ? 19.457 7.457 -27.491 1.00 83.81 156 THR A N 1
ATOM 1196 C CA . THR A 1 156 ? 18.886 7.988 -26.245 1.00 83.81 156 THR A CA 1
ATOM 1197 C C . THR A 1 156 ? 17.362 7.870 -26.237 1.00 83.81 156 THR A C 1
ATOM 1199 O O . THR A 1 156 ? 16.773 7.476 -25.226 1.00 83.81 156 THR A O 1
ATOM 1202 N N . GLU A 1 157 ? 16.712 8.181 -27.358 1.00 84.94 157 GLU A N 1
ATOM 1203 C CA . GLU A 1 157 ? 15.268 8.016 -27.518 1.00 84.94 157 GLU A CA 1
ATOM 1204 C C . GLU A 1 157 ? 14.860 6.538 -27.473 1.00 84.94 157 GLU A C 1
ATOM 1206 O O . GLU A 1 157 ? 13.952 6.177 -26.719 1.00 84.94 157 GLU A O 1
ATOM 1211 N N . ALA A 1 158 ? 15.590 5.666 -28.176 1.00 85.94 158 ALA A N 1
ATOM 1212 C CA . ALA A 1 158 ? 15.379 4.222 -28.134 1.00 85.94 158 ALA A CA 1
ATOM 1213 C C . ALA A 1 158 ? 15.537 3.656 -26.712 1.00 85.94 158 ALA A C 1
ATOM 1215 O O . ALA A 1 158 ? 14.707 2.861 -26.268 1.00 85.94 158 ALA A O 1
ATOM 1216 N N . ASN A 1 159 ? 16.538 4.112 -25.954 1.00 86.81 159 ASN A N 1
ATOM 1217 C CA . ASN A 1 159 ? 16.727 3.719 -24.558 1.00 86.81 159 ASN A CA 1
ATOM 1218 C C . ASN A 1 159 ? 15.579 4.195 -23.669 1.00 86.81 159 ASN A C 1
ATOM 1220 O O . ASN A 1 159 ? 15.109 3.436 -22.823 1.00 86.81 159 ASN A O 1
ATOM 1224 N N . ARG A 1 160 ? 15.088 5.426 -23.859 1.00 87.12 160 ARG A N 1
ATOM 1225 C CA . ARG A 1 160 ? 13.927 5.939 -23.118 1.00 87.12 160 ARG A CA 1
ATOM 1226 C C . ARG A 1 160 ? 12.666 5.127 -23.422 1.00 87.12 160 ARG A C 1
ATOM 1228 O O . ARG A 1 160 ? 11.951 4.766 -22.488 1.00 87.12 160 ARG A O 1
ATOM 1235 N N . ALA A 1 161 ? 12.413 4.812 -24.691 1.00 87.56 161 ALA A N 1
ATOM 1236 C CA . ALA A 1 161 ? 11.296 3.963 -25.095 1.00 87.56 161 ALA A CA 1
ATOM 1237 C C . ALA A 1 161 ? 11.435 2.541 -24.521 1.00 87.56 161 ALA A C 1
ATOM 1239 O O . ALA A 1 161 ? 10.479 1.997 -23.968 1.00 87.56 161 ALA A O 1
ATOM 1240 N N . GLY A 1 162 ? 12.643 1.970 -24.565 1.00 87.50 162 GLY A N 1
ATOM 1241 C CA . GLY A 1 162 ? 12.959 0.667 -23.980 1.00 87.50 162 GLY A CA 1
ATOM 1242 C C . GLY A 1 162 ? 12.769 0.630 -22.462 1.00 87.50 162 GLY A C 1
ATOM 1243 O O . GLY A 1 162 ? 12.188 -0.319 -21.941 1.00 87.50 162 GLY A O 1
ATOM 1244 N N . LEU A 1 163 ? 13.184 1.681 -21.748 1.00 90.00 163 LEU A N 1
ATOM 1245 C CA . LEU A 1 163 ? 12.952 1.848 -20.310 1.00 90.00 163 LEU A CA 1
ATOM 1246 C C . LEU A 1 163 ? 11.465 1.908 -19.979 1.00 90.00 163 LEU A C 1
ATOM 1248 O O . LEU A 1 163 ? 11.020 1.252 -19.038 1.00 90.00 163 LEU A O 1
ATOM 1252 N N . GLN A 1 164 ? 10.705 2.689 -20.747 1.00 90.00 164 GLN A N 1
ATOM 1253 C CA . GLN A 1 164 ? 9.265 2.802 -20.567 1.00 90.00 164 GLN A CA 1
ATOM 1254 C C . GLN A 1 164 ? 8.578 1.454 -20.775 1.00 90.00 164 GLN A C 1
ATOM 1256 O O . GLN A 1 164 ? 7.811 1.033 -19.914 1.00 90.00 164 GLN A O 1
ATOM 1261 N N . LEU A 1 165 ? 8.908 0.749 -21.859 1.00 91.25 165 LEU A N 1
ATOM 1262 C CA . LEU A 1 165 ? 8.362 -0.574 -22.142 1.00 91.25 165 LEU A CA 1
ATOM 1263 C C . LEU A 1 165 ? 8.731 -1.586 -21.051 1.00 91.25 165 LEU A C 1
ATOM 1265 O O . LEU A 1 165 ? 7.853 -2.264 -20.525 1.00 91.25 165 LEU A O 1
ATOM 1269 N N . ALA A 1 166 ? 10.007 -1.659 -20.664 1.00 90.56 166 ALA A N 1
ATOM 1270 C CA . ALA A 1 166 ? 10.465 -2.558 -19.608 1.00 90.56 166 ALA A CA 1
ATOM 1271 C C . ALA A 1 166 ? 9.771 -2.261 -18.269 1.00 90.56 166 ALA A C 1
ATOM 1273 O O . ALA A 1 166 ? 9.370 -3.185 -17.561 1.00 90.56 166 ALA A O 1
ATOM 1274 N N . GLY A 1 167 ? 9.591 -0.981 -17.935 1.00 92.31 167 GLY A N 1
ATOM 1275 C CA . GLY A 1 167 ? 8.876 -0.553 -16.739 1.00 92.31 167 GLY A CA 1
ATOM 1276 C C . GLY A 1 167 ? 7.410 -0.980 -16.767 1.00 92.31 167 GLY A C 1
ATOM 1277 O O . GLY A 1 167 ? 6.934 -1.577 -15.803 1.00 92.31 167 GLY A O 1
ATOM 1278 N N . SER A 1 168 ? 6.712 -0.750 -17.883 1.00 92.88 168 SER A N 1
ATOM 1279 C CA . SER A 1 168 ? 5.327 -1.193 -18.083 1.00 92.88 168 SER A CA 1
ATOM 1280 C C . SER A 1 168 ? 5.184 -2.713 -17.982 1.00 92.88 168 SER A C 1
ATOM 1282 O O . SER A 1 168 ? 4.315 -3.194 -17.264 1.00 92.88 168 SER A O 1
ATOM 1284 N N . MET A 1 169 ? 6.087 -3.482 -18.598 1.00 94.12 169 MET A N 1
ATOM 1285 C CA . MET A 1 169 ? 6.071 -4.948 -18.513 1.00 94.12 169 MET A CA 1
ATOM 1286 C C . MET A 1 169 ? 6.229 -5.457 -17.075 1.00 94.12 169 MET A C 1
ATOM 1288 O O . MET A 1 169 ? 5.588 -6.435 -16.685 1.00 94.12 169 MET A O 1
ATOM 1292 N N . VAL A 1 170 ? 7.089 -4.812 -16.280 1.00 94.31 170 VAL A N 1
ATOM 1293 C CA . VAL A 1 170 ? 7.284 -5.166 -14.867 1.00 94.31 170 VAL A CA 1
ATOM 1294 C C . VAL A 1 170 ? 6.068 -4.772 -14.033 1.00 94.31 170 VAL A C 1
ATOM 1296 O O . VAL A 1 170 ? 5.636 -5.567 -13.202 1.00 94.31 170 VAL A O 1
ATOM 1299 N N . ALA A 1 171 ? 5.469 -3.610 -14.289 1.00 94.25 171 ALA A N 1
ATOM 1300 C CA . ALA A 1 171 ? 4.233 -3.189 -13.637 1.00 94.25 171 ALA A CA 1
ATOM 1301 C C . ALA A 1 171 ? 3.076 -4.172 -13.924 1.00 94.25 171 ALA A C 1
ATOM 1303 O O . ALA A 1 171 ? 2.433 -4.664 -12.997 1.00 94.25 171 ALA A O 1
ATOM 1304 N N . ASP A 1 172 ? 2.886 -4.576 -15.183 1.00 93.56 172 ASP A N 1
ATOM 1305 C CA . ASP A 1 172 ? 1.891 -5.585 -15.578 1.00 93.56 172 ASP A CA 1
ATOM 1306 C C . ASP A 1 172 ? 2.155 -6.948 -14.930 1.00 93.56 172 ASP A C 1
ATOM 1308 O O . ASP A 1 172 ? 1.235 -7.709 -14.612 1.00 93.56 172 ASP A O 1
ATOM 1312 N N . ARG A 1 173 ? 3.431 -7.299 -14.742 1.00 94.75 173 ARG A N 1
ATOM 1313 C CA . ARG A 1 173 ? 3.814 -8.529 -14.050 1.00 94.75 173 ARG A CA 1
ATOM 1314 C C . ARG A 1 173 ? 3.505 -8.458 -12.558 1.00 94.75 173 ARG A C 1
ATOM 1316 O O . ARG A 1 173 ? 2.965 -9.424 -12.029 1.00 94.75 173 ARG A O 1
ATOM 1323 N N . LEU A 1 174 ? 3.802 -7.341 -11.895 1.00 96.12 174 LEU A N 1
ATOM 1324 C CA . LEU A 1 174 ? 3.437 -7.119 -10.493 1.00 96.12 174 LEU A CA 1
ATOM 1325 C C . LEU A 1 174 ? 1.917 -7.192 -10.304 1.00 96.12 174 LEU A C 1
ATOM 1327 O O . LEU A 1 174 ? 1.459 -7.835 -9.365 1.00 96.12 174 LEU A O 1
ATOM 1331 N N . THR A 1 175 ? 1.138 -6.619 -11.226 1.00 95.25 175 THR A N 1
ATOM 1332 C CA . THR A 1 175 ? -0.333 -6.695 -11.199 1.00 95.25 175 THR A CA 1
ATOM 1333 C C . THR A 1 175 ? -0.811 -8.142 -11.235 1.00 95.25 175 THR A C 1
ATOM 1335 O O . THR A 1 175 ? -1.591 -8.555 -10.380 1.00 95.25 175 THR A O 1
ATOM 1338 N N . ARG A 1 176 ? -0.296 -8.940 -12.179 1.00 96.19 176 ARG A N 1
ATOM 1339 C CA . ARG A 1 176 ? -0.638 -10.367 -12.287 1.00 96.19 176 ARG A CA 1
ATOM 1340 C C . ARG A 1 176 ? -0.245 -11.148 -11.037 1.00 96.19 176 ARG A C 1
ATOM 1342 O O . ARG A 1 176 ? -1.062 -11.884 -10.509 1.00 96.19 176 ARG A O 1
ATOM 1349 N N . LEU A 1 177 ? 0.955 -10.920 -10.504 1.00 96.75 177 LEU A N 1
ATOM 1350 C CA . LEU A 1 177 ? 1.412 -11.583 -9.279 1.00 96.75 177 LEU A CA 1
ATOM 1351 C C . LEU A 1 177 ? 0.540 -11.228 -8.063 1.00 96.75 177 LEU A C 1
ATOM 1353 O O . LEU A 1 177 ? 0.247 -12.102 -7.251 1.00 96.75 177 LEU A O 1
ATOM 1357 N N . ALA A 1 178 ? 0.091 -9.975 -7.946 1.00 95.25 178 ALA A N 1
ATOM 1358 C CA . ALA A 1 178 ? -0.846 -9.572 -6.900 1.00 95.25 178 ALA A CA 1
ATOM 1359 C C . ALA A 1 178 ? -2.217 -10.249 -7.065 1.00 95.25 178 ALA A C 1
ATOM 1361 O O . ALA A 1 178 ? -2.804 -10.685 -6.078 1.00 95.25 178 ALA A O 1
ATOM 1362 N N . GLN A 1 179 ? -2.713 -10.370 -8.300 1.00 95.12 179 GLN A N 1
ATOM 1363 C CA . GLN A 1 179 ? -3.966 -11.068 -8.603 1.00 95.12 179 GLN A CA 1
ATOM 1364 C C . GLN A 1 179 ? -3.874 -12.571 -8.304 1.00 95.12 179 GLN A C 1
ATOM 1366 O O . GLN A 1 179 ? -4.776 -13.112 -7.663 1.00 95.12 179 GLN A O 1
ATOM 1371 N N . ASP A 1 180 ? -2.771 -13.217 -8.687 1.00 97.06 180 ASP A N 1
ATOM 1372 C CA . ASP A 1 180 ? -2.511 -14.637 -8.428 1.00 97.06 180 ASP A CA 1
ATOM 1373 C C . ASP A 1 180 ? -2.450 -14.929 -6.920 1.00 97.06 180 ASP A C 1
ATOM 1375 O O . ASP A 1 180 ? -2.963 -15.946 -6.455 1.00 97.06 180 ASP A O 1
ATOM 1379 N N . GLN A 1 181 ? -1.883 -14.008 -6.133 1.00 96.44 181 GLN A N 1
ATOM 1380 C CA . GLN A 1 181 ? -1.779 -14.128 -4.675 1.00 96.44 181 GLN A CA 1
ATOM 1381 C C . GLN A 1 181 ? -2.916 -13.456 -3.903 1.00 96.44 181 GLN A C 1
ATOM 1383 O O . GLN A 1 181 ? -2.874 -13.399 -2.673 1.00 96.44 181 GLN A O 1
ATOM 1388 N N . LYS A 1 182 ? -3.958 -12.959 -4.580 1.00 95.31 182 LYS A N 1
ATOM 1389 C CA . LYS A 1 182 ? -5.040 -12.176 -3.960 1.00 95.31 182 LYS A CA 1
ATOM 1390 C C . LYS A 1 182 ? -5.619 -12.858 -2.720 1.00 95.31 182 LYS A C 1
ATOM 1392 O O . LYS A 1 182 ? -5.859 -12.202 -1.708 1.00 95.31 182 LYS A O 1
ATOM 1397 N N . ARG A 1 183 ? -5.851 -14.171 -2.802 1.00 96.94 183 ARG A N 1
ATOM 1398 C CA . ARG A 1 183 ? -6.407 -14.965 -1.699 1.00 96.94 183 ARG A CA 1
ATOM 1399 C C . ARG A 1 183 ? -5.473 -14.985 -0.490 1.00 96.94 183 ARG A C 1
ATOM 1401 O O . ARG A 1 183 ? -5.936 -14.739 0.618 1.00 96.94 183 ARG A O 1
ATOM 1408 N N . ASP A 1 184 ? -4.190 -15.248 -0.705 1.00 97.88 184 ASP A N 1
ATOM 1409 C CA . ASP A 1 184 ? -3.199 -15.363 0.369 1.00 97.88 184 ASP A CA 1
ATOM 1410 C C . ASP A 1 184 ? -2.928 -14.001 1.015 1.00 97.88 184 ASP A C 1
ATOM 1412 O O . ASP A 1 184 ? -2.874 -13.887 2.239 1.00 97.88 184 ASP A O 1
ATOM 1416 N N . LEU A 1 185 ? -2.869 -12.941 0.203 1.00 97.69 185 LEU A N 1
ATOM 1417 C CA . LEU A 1 185 ? -2.728 -11.570 0.685 1.00 97.69 185 LEU A CA 1
ATOM 1418 C C . LEU A 1 185 ? -3.930 -11.145 1.540 1.00 97.69 185 LEU A C 1
ATOM 1420 O O . LEU A 1 185 ? -3.742 -10.580 2.615 1.00 97.69 185 LEU A O 1
ATOM 1424 N N . PHE A 1 186 ? -5.166 -11.447 1.128 1.00 97.19 186 PHE A N 1
ATOM 1425 C CA . PHE A 1 186 ? -6.331 -11.163 1.971 1.00 97.19 186 PHE A CA 1
ATOM 1426 C C . PHE A 1 186 ? -6.399 -12.046 3.218 1.00 97.19 186 PHE A C 1
ATOM 1428 O O . PHE A 1 186 ? -6.780 -11.554 4.279 1.00 97.19 186 PHE A O 1
ATOM 1435 N N . ALA A 1 187 ? -5.982 -13.311 3.137 1.00 97.56 187 ALA A N 1
ATOM 1436 C CA . ALA A 1 187 ? -5.888 -14.176 4.310 1.00 97.56 187 ALA A CA 1
ATOM 1437 C C . ALA A 1 187 ? -4.884 -13.630 5.343 1.00 97.56 187 ALA A C 1
ATOM 1439 O O . ALA A 1 187 ? -5.147 -13.698 6.547 1.00 97.56 187 ALA A O 1
ATOM 1440 N N . ALA A 1 188 ? -3.779 -13.034 4.882 1.00 97.94 188 ALA A N 1
ATOM 1441 C CA . ALA A 1 188 ? -2.815 -12.332 5.724 1.00 97.94 188 ALA A CA 1
ATOM 1442 C C . ALA A 1 188 ? -3.429 -11.093 6.401 1.00 97.94 188 ALA A C 1
ATOM 1444 O O . ALA A 1 188 ? -3.314 -10.956 7.618 1.00 97.94 188 ALA A O 1
ATOM 1445 N N . VAL A 1 189 ? -4.166 -10.251 5.660 1.00 97.81 189 VAL A N 1
ATOM 1446 C CA . VAL A 1 189 ? -4.903 -9.109 6.245 1.00 97.81 189 VAL A CA 1
ATOM 1447 C C . VAL A 1 189 ? -5.893 -9.578 7.313 1.00 97.81 189 VAL A C 1
ATOM 1449 O O . VAL A 1 189 ? -5.947 -9.011 8.400 1.00 97.81 189 VAL A O 1
ATOM 1452 N N . GLN A 1 190 ? -6.668 -10.627 7.028 1.00 97.56 190 GLN A N 1
ATOM 1453 C CA . GLN A 1 190 ? -7.634 -11.176 7.980 1.00 97.56 190 GLN A CA 1
ATOM 1454 C C . GLN A 1 190 ? -6.959 -11.754 9.230 1.00 97.56 190 GLN A C 1
ATOM 1456 O O . GLN A 1 190 ? -7.543 -11.711 10.310 1.00 97.56 190 GLN A O 1
ATOM 1461 N N . ALA A 1 191 ? -5.749 -12.308 9.106 1.00 97.88 191 ALA A N 1
ATOM 1462 C CA . ALA A 1 191 ? -4.977 -12.771 10.254 1.00 97.88 191 ALA A CA 1
ATOM 1463 C C . ALA A 1 191 ? -4.531 -11.606 11.146 1.00 97.88 191 ALA A C 1
ATOM 1465 O O . ALA A 1 191 ? -4.733 -11.671 12.358 1.00 97.88 191 ALA A O 1
ATOM 1466 N N . ASP A 1 192 ? -4.028 -10.522 10.551 1.00 97.81 192 ASP A N 1
ATOM 1467 C CA . ASP A 1 192 ? -3.676 -9.307 11.294 1.00 97.81 192 ASP A CA 1
ATOM 1468 C C . ASP A 1 192 ? -4.920 -8.677 11.950 1.00 97.81 192 ASP A C 1
ATOM 1470 O O . ASP A 1 192 ? -4.884 -8.284 13.119 1.00 97.81 192 ASP A O 1
ATOM 1474 N N . LEU A 1 193 ? -6.056 -8.643 11.239 1.00 97.69 193 LEU A N 1
ATOM 1475 C CA . LEU A 1 193 ? -7.326 -8.145 11.775 1.00 97.69 193 LEU A CA 1
ATOM 1476 C C . LEU A 1 193 ? -7.803 -8.974 12.972 1.00 97.69 193 LEU A C 1
ATOM 1478 O O . LEU A 1 193 ? -8.203 -8.402 13.982 1.00 97.69 193 LEU A O 1
ATOM 1482 N N . ARG A 1 194 ? -7.724 -10.307 12.890 1.00 97.75 194 ARG A N 1
ATOM 1483 C CA . ARG A 1 194 ? -8.089 -11.217 13.988 1.00 97.75 194 ARG A CA 1
ATOM 1484 C C . ARG A 1 194 ? -7.328 -10.908 15.270 1.00 97.75 194 ARG A C 1
ATOM 1486 O O . ARG A 1 194 ? -7.926 -10.873 16.342 1.00 97.75 194 ARG A O 1
ATOM 1493 N N . GLU A 1 195 ? -6.029 -10.654 15.168 1.00 97.50 195 GLU A N 1
ATOM 1494 C CA . GLU A 1 195 ? -5.207 -10.301 16.328 1.00 97.50 195 GLU A CA 1
ATOM 1495 C C . GLU A 1 195 ? -5.581 -8.938 16.906 1.00 97.50 195 GLU A C 1
ATOM 1497 O O . GLU A 1 195 ? -5.649 -8.780 18.124 1.00 97.50 195 GLU A O 1
ATOM 1502 N N . VAL A 1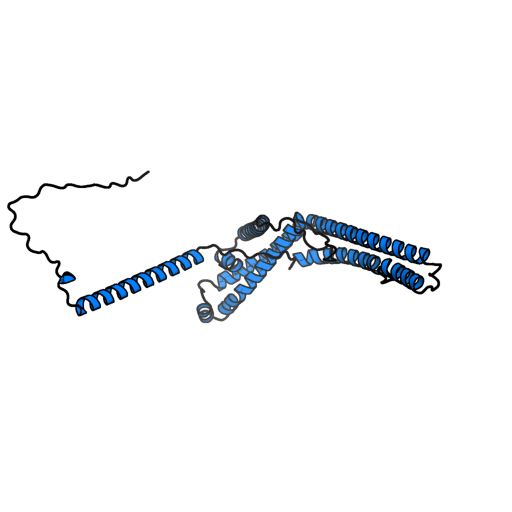 196 ? -5.849 -7.958 16.043 1.00 97.12 196 VAL A N 1
ATOM 1503 C CA . VAL A 1 196 ? -6.286 -6.622 16.459 1.00 97.12 196 VAL A CA 1
ATOM 1504 C C . VAL A 1 196 ? -7.655 -6.683 17.150 1.00 97.12 196 VAL A C 1
ATOM 1506 O O . VAL A 1 196 ? -7.807 -6.129 18.235 1.00 97.12 196 VAL A O 1
ATOM 1509 N N . VAL A 1 197 ? -8.626 -7.418 16.602 1.00 97.00 197 VAL A N 1
ATOM 1510 C CA . VAL A 1 197 ? -9.958 -7.600 17.210 1.00 97.00 197 VAL A CA 1
ATOM 1511 C C . VAL A 1 197 ? -9.865 -8.348 18.544 1.00 97.00 197 VAL A C 1
ATOM 1513 O O . VAL A 1 197 ? -10.475 -7.934 19.531 1.00 97.00 197 VAL A O 1
ATOM 1516 N N . ALA A 1 198 ? -9.049 -9.402 18.632 1.00 96.56 198 ALA A N 1
ATOM 1517 C CA . ALA A 1 198 ? -8.841 -10.127 19.886 1.00 96.56 198 ALA A CA 1
ATOM 1518 C C . ALA A 1 198 ? -8.292 -9.215 20.998 1.00 96.56 198 ALA A C 1
ATOM 1520 O O . ALA A 1 198 ? -8.742 -9.285 22.145 1.00 96.56 198 ALA A O 1
ATOM 1521 N N . GLN A 1 199 ? -7.359 -8.323 20.661 1.00 96.00 199 GLN A N 1
ATOM 1522 C CA . GLN A 1 199 ? -6.831 -7.335 21.600 1.00 96.00 199 GLN A CA 1
ATOM 1523 C C . GLN A 1 199 ? -7.851 -6.248 21.939 1.00 96.00 199 GLN A C 1
ATOM 1525 O O . GLN A 1 199 ? -7.938 -5.842 23.097 1.00 96.00 199 GLN A O 1
ATOM 1530 N N . ALA A 1 200 ? -8.673 -5.830 20.975 1.00 96.00 200 ALA A N 1
ATOM 1531 C CA . ALA A 1 200 ? -9.776 -4.906 21.215 1.00 96.00 200 ALA A CA 1
ATOM 1532 C C . ALA A 1 200 ? -10.757 -5.462 22.255 1.00 96.00 200 ALA A C 1
ATOM 1534 O O . ALA A 1 200 ? -11.129 -4.750 23.180 1.00 96.00 200 ALA A O 1
ATOM 1535 N N . HIS A 1 201 ? -11.101 -6.753 22.194 1.00 95.94 201 HIS A N 1
ATOM 1536 C CA . HIS A 1 201 ? -11.931 -7.394 23.222 1.00 95.94 201 HIS A CA 1
ATOM 1537 C C . HIS A 1 201 ? -11.271 -7.459 24.602 1.00 95.94 201 HIS A C 1
ATOM 1539 O O . HIS A 1 201 ? -11.959 -7.431 25.624 1.00 95.94 201 HIS A O 1
ATOM 1545 N N . GLN A 1 202 ? -9.950 -7.636 24.665 1.00 94.50 202 GLN A N 1
ATOM 1546 C CA . GLN A 1 202 ? -9.226 -7.620 25.939 1.00 94.50 202 GLN A CA 1
ATOM 1547 C C . GLN A 1 202 ? -9.243 -6.213 26.546 1.00 94.50 202 GLN A C 1
ATOM 1549 O O . GLN A 1 202 ? -9.569 -6.061 27.722 1.00 94.50 202 GLN A O 1
ATOM 1554 N N . LEU A 1 203 ? -8.974 -5.192 25.730 1.00 93.69 203 LEU A N 1
ATOM 1555 C CA . LEU A 1 203 ? -8.989 -3.794 26.152 1.00 93.69 203 LEU A CA 1
ATOM 1556 C C . LEU A 1 203 ? -10.395 -3.314 26.522 1.00 93.69 203 LEU A C 1
ATOM 1558 O O . LEU A 1 203 ? -10.553 -2.691 27.564 1.00 93.69 203 LEU A O 1
ATOM 1562 N N . ALA A 1 204 ? -11.422 -3.667 25.747 1.00 93.44 204 ALA A N 1
ATOM 1563 C CA . ALA A 1 204 ? -12.811 -3.318 26.044 1.00 93.44 204 ALA A CA 1
ATOM 1564 C C . ALA A 1 204 ? -13.252 -3.846 27.416 1.00 93.44 204 ALA A C 1
ATOM 1566 O O . ALA A 1 204 ? -13.861 -3.114 28.190 1.00 93.44 204 ALA A O 1
ATOM 1567 N N . ARG A 1 205 ? -12.877 -5.087 27.757 1.00 93.31 205 ARG A N 1
ATOM 1568 C CA . ARG A 1 205 ? -13.140 -5.666 29.085 1.00 93.31 205 ARG A CA 1
ATOM 1569 C C . ARG A 1 205 ? -12.370 -4.956 30.198 1.00 93.31 205 ARG A C 1
ATOM 1571 O O . ARG A 1 205 ? -12.916 -4.728 31.269 1.00 93.31 205 ARG A O 1
ATOM 1578 N N . ALA A 1 206 ? -11.112 -4.589 29.959 1.00 91.62 206 ALA A N 1
ATOM 1579 C CA . ALA A 1 206 ? -10.305 -3.862 30.942 1.00 91.62 206 ALA A CA 1
ATOM 1580 C C . ALA A 1 206 ? -10.797 -2.421 31.179 1.00 91.62 206 ALA A C 1
ATOM 1582 O O . ALA A 1 206 ? -10.572 -1.861 32.251 1.00 91.62 206 ALA A O 1
ATOM 1583 N N . LEU A 1 207 ? -11.466 -1.833 30.186 1.00 92.19 207 LEU A N 1
ATOM 1584 C CA . LEU A 1 207 ? -12.001 -0.472 30.212 1.00 92.19 207 LEU A CA 1
ATOM 1585 C C . LEU A 1 207 ? -13.492 -0.407 30.568 1.00 92.19 207 LEU A C 1
ATOM 1587 O O . LEU A 1 207 ? -14.101 0.658 30.480 1.00 92.19 207 LEU A O 1
ATOM 1591 N N . GLU A 1 208 ? -14.094 -1.515 30.994 1.00 92.50 208 GLU A N 1
ATOM 1592 C CA . GLU A 1 208 ? -15.514 -1.551 31.329 1.00 92.50 208 GLU A CA 1
ATOM 1593 C C . GLU A 1 208 ? -15.846 -0.584 32.483 1.00 92.50 208 GLU A C 1
ATOM 1595 O O . GLU A 1 208 ? -15.325 -0.677 33.601 1.00 92.50 208 GLU A O 1
ATOM 1600 N N . GLY A 1 209 ? -16.726 0.381 32.198 1.00 88.31 209 GLY A N 1
ATOM 1601 C CA . GLY A 1 209 ? -17.090 1.445 33.136 1.00 88.31 209 GLY A CA 1
ATOM 1602 C C . GLY A 1 209 ? -16.004 2.509 33.343 1.00 88.31 209 GLY A C 1
ATOM 1603 O O . GLY A 1 209 ? -16.051 3.226 34.344 1.00 88.31 209 GLY A O 1
ATOM 1604 N N . ILE A 1 210 ? -15.025 2.605 32.436 1.00 88.62 210 ILE A N 1
ATOM 1605 C CA . ILE A 1 210 ? -13.964 3.617 32.443 1.00 88.62 210 ILE A CA 1
ATOM 1606 C C . ILE A 1 210 ? -14.179 4.574 31.272 1.00 88.62 210 ILE A C 1
ATOM 1608 O O . ILE A 1 210 ? -13.939 4.237 30.116 1.00 88.62 210 ILE A O 1
ATOM 1612 N N . THR A 1 211 ? -14.628 5.785 31.583 1.00 85.69 211 THR A N 1
ATOM 1613 C CA . THR A 1 211 ? -14.978 6.812 30.588 1.00 85.69 211 THR A CA 1
ATOM 1614 C C . THR A 1 211 ? -13.888 7.855 30.371 1.00 85.69 211 THR A C 1
ATOM 1616 O O . THR A 1 211 ? -13.911 8.574 29.376 1.00 85.69 211 THR A O 1
ATOM 1619 N N . ASP A 1 212 ? -12.932 7.954 31.293 1.00 89.56 212 ASP A N 1
ATOM 1620 C CA . ASP A 1 212 ? -11.909 8.994 31.314 1.00 89.56 212 ASP A CA 1
ATOM 1621 C C . ASP A 1 212 ? -10.633 8.524 32.037 1.00 89.56 212 ASP A C 1
ATOM 1623 O O . ASP A 1 212 ? -10.626 7.531 32.775 1.00 89.56 212 ASP A O 1
ATOM 1627 N N . ALA A 1 213 ? -9.540 9.261 31.820 1.00 88.00 213 ALA A N 1
ATOM 1628 C CA . ALA A 1 213 ? -8.227 8.942 32.373 1.00 88.00 213 ALA A CA 1
ATOM 1629 C C . ALA A 1 213 ? -8.191 9.000 33.910 1.00 88.00 213 ALA A C 1
ATOM 1631 O O . ALA A 1 213 ? -7.469 8.226 34.534 1.00 88.00 213 ALA A O 1
ATOM 1632 N N . GLU A 1 214 ? -8.971 9.884 34.537 1.00 89.56 214 GLU A N 1
ATOM 1633 C CA . GLU A 1 214 ? -9.017 10.009 35.997 1.00 89.56 214 GLU A CA 1
ATOM 1634 C C . GLU A 1 214 ? -9.669 8.768 36.621 1.00 89.56 214 GLU A C 1
ATOM 1636 O O . GLU A 1 214 ? -9.171 8.199 37.594 1.00 89.56 214 GLU A O 1
ATOM 1641 N N . THR A 1 215 ? -10.745 8.282 36.007 1.00 90.62 215 THR A N 1
ATOM 1642 C CA . THR A 1 215 ? -11.413 7.034 36.367 1.00 90.62 215 THR A CA 1
ATOM 1643 C C . THR A 1 215 ? -10.496 5.830 36.151 1.00 90.62 215 THR A C 1
ATOM 1645 O O . THR A 1 215 ? -10.479 4.938 37.001 1.00 90.62 215 THR A O 1
ATOM 1648 N N . ALA A 1 216 ? -9.669 5.824 35.100 1.00 89.56 216 ALA A N 1
ATOM 1649 C CA . ALA A 1 216 ? -8.645 4.797 34.903 1.00 89.56 216 ALA A CA 1
ATOM 1650 C C . ALA A 1 216 ? -7.602 4.803 36.036 1.00 89.56 216 ALA A C 1
ATOM 1652 O O . ALA A 1 216 ? -7.322 3.755 36.615 1.00 89.56 216 ALA A O 1
ATOM 1653 N N . ILE A 1 217 ? -7.092 5.981 36.419 1.00 92.25 217 ILE A N 1
ATOM 1654 C CA . ILE A 1 217 ? -6.135 6.137 37.529 1.00 92.25 217 ILE A CA 1
ATOM 1655 C C . ILE A 1 217 ? -6.737 5.630 38.845 1.00 92.25 217 ILE A C 1
ATOM 1657 O O . ILE A 1 217 ? -6.078 4.896 39.579 1.00 92.25 217 ILE A O 1
ATOM 1661 N N . ARG A 1 218 ? -8.008 5.950 39.123 1.00 92.44 218 ARG A N 1
ATOM 1662 C CA . ARG A 1 218 ? -8.718 5.452 40.316 1.00 92.44 218 ARG A CA 1
ATOM 1663 C C . ARG A 1 218 ? -8.899 3.932 40.323 1.00 92.44 218 ARG A C 1
ATOM 1665 O O . ARG A 1 218 ? -8.928 3.335 41.395 1.00 92.44 218 ARG A O 1
ATOM 1672 N N . ARG A 1 219 ? -9.043 3.309 39.150 1.00 89.75 219 ARG A N 1
ATOM 1673 C CA . ARG A 1 219 ? -9.221 1.854 38.987 1.00 89.75 219 ARG A CA 1
ATOM 1674 C C . ARG A 1 219 ? -7.916 1.065 39.125 1.00 89.75 219 ARG A C 1
ATOM 1676 O O . ARG A 1 219 ? -7.979 -0.137 39.368 1.00 89.75 219 ARG A O 1
ATOM 1683 N N . GLY A 1 220 ? -6.765 1.726 39.016 1.00 92.69 220 GLY A N 1
ATOM 1684 C CA . GLY A 1 220 ? -5.446 1.140 39.241 1.00 92.69 220 GLY A CA 1
ATOM 1685 C C . GLY A 1 220 ? -4.624 0.936 37.967 1.00 92.69 220 GLY A C 1
ATOM 1686 O O . GLY A 1 220 ? -5.024 1.294 36.862 1.00 92.69 220 GLY A O 1
ATOM 1687 N N . GLU A 1 221 ? -3.437 0.357 38.136 1.00 91.81 221 GLU A N 1
ATOM 1688 C CA . GLU A 1 221 ? -2.393 0.280 37.104 1.00 91.81 221 GLU A CA 1
ATOM 1689 C C . GLU A 1 221 ? -2.849 -0.415 35.810 1.00 91.81 221 GLU A C 1
ATOM 1691 O O . GLU A 1 221 ? -2.598 0.086 34.715 1.00 91.81 221 GLU A O 1
ATOM 1696 N N . SER A 1 222 ? -3.585 -1.525 35.913 1.00 89.00 222 SER A N 1
ATOM 1697 C CA . SER A 1 222 ? -4.069 -2.276 34.745 1.00 89.00 222 SER A CA 1
ATOM 1698 C C . SER A 1 222 ? -5.017 -1.460 33.860 1.00 89.00 222 SER A C 1
ATOM 1700 O O . SER A 1 222 ? -4.929 -1.529 32.633 1.00 89.00 222 SER A O 1
ATOM 1702 N N . ALA A 1 223 ? -5.885 -0.648 34.466 1.00 89.56 223 ALA A N 1
ATOM 1703 C CA . ALA A 1 223 ? -6.798 0.241 33.759 1.00 89.56 223 ALA A CA 1
ATOM 1704 C C . ALA A 1 223 ? -6.059 1.393 33.067 1.00 89.56 223 ALA A C 1
ATOM 1706 O O . ALA A 1 223 ? -6.395 1.747 31.940 1.00 89.56 223 ALA A O 1
ATOM 1707 N N . VAL A 1 224 ? -5.026 1.950 33.708 1.00 91.25 224 VAL A N 1
ATOM 1708 C CA . VAL A 1 224 ? -4.178 2.994 33.111 1.00 91.25 224 VAL A CA 1
ATOM 1709 C C . VAL A 1 224 ? -3.423 2.456 31.894 1.00 91.25 224 VAL A C 1
ATOM 1711 O O . VAL A 1 224 ? -3.406 3.107 30.849 1.00 91.25 224 VAL A O 1
ATOM 1714 N N . ILE A 1 225 ? -2.854 1.250 31.994 1.00 91.19 225 ILE A N 1
ATOM 1715 C CA . ILE A 1 225 ? -2.179 0.587 30.869 1.00 91.19 225 ILE A CA 1
ATOM 1716 C C . ILE A 1 225 ? -3.164 0.361 29.715 1.00 91.19 225 ILE A C 1
ATOM 1718 O O . ILE A 1 225 ? -2.864 0.708 28.572 1.00 91.19 225 ILE A O 1
ATOM 1722 N N . ALA A 1 226 ? -4.356 -0.169 30.006 1.00 89.69 226 ALA A N 1
ATOM 1723 C CA . ALA A 1 226 ? -5.387 -0.389 28.994 1.00 89.69 226 ALA A CA 1
ATOM 1724 C C . ALA A 1 226 ? -5.843 0.925 28.335 1.00 89.69 226 ALA A C 1
ATOM 1726 O O . ALA A 1 226 ? -6.010 0.986 27.117 1.00 89.69 226 ALA A O 1
ATOM 1727 N N . TRP A 1 227 ? -5.985 1.993 29.123 1.00 89.62 227 TRP A N 1
ATOM 1728 C CA . TRP A 1 227 ? -6.369 3.316 28.634 1.00 89.62 227 TRP A CA 1
ATOM 1729 C C . TRP A 1 227 ? -5.319 3.896 27.681 1.00 89.62 227 TRP A C 1
ATOM 1731 O O . TRP A 1 227 ? -5.664 4.388 26.606 1.00 89.62 227 TRP A O 1
ATOM 1741 N N . GLY A 1 228 ? -4.034 3.778 28.032 1.00 89.94 228 GLY A N 1
ATOM 1742 C CA . GLY A 1 228 ? -2.922 4.206 27.178 1.00 89.94 228 GLY A CA 1
ATOM 1743 C C . GLY A 1 228 ? -2.781 3.384 25.892 1.00 89.94 228 GLY A C 1
ATOM 1744 O O . GLY A 1 228 ? -2.370 3.912 24.862 1.00 89.94 228 GLY A O 1
ATOM 1745 N N . ALA A 1 229 ? -3.167 2.106 25.910 1.00 92.00 229 ALA A N 1
ATOM 1746 C CA . ALA A 1 229 ? -3.048 1.212 24.757 1.00 92.00 229 ALA A CA 1
ATOM 1747 C C . ALA A 1 229 ? -4.110 1.439 23.660 1.00 92.00 229 ALA A C 1
ATOM 1749 O O . ALA A 1 229 ? -3.938 0.955 22.537 1.00 92.00 229 ALA A O 1
ATOM 1750 N N . ARG A 1 230 ? -5.195 2.176 23.946 1.00 89.75 230 ARG A N 1
ATOM 1751 C CA . ARG A 1 230 ? -6.304 2.414 23.001 1.00 89.75 230 ARG A CA 1
ATOM 1752 C C . ARG A 1 230 ? -5.847 3.057 21.690 1.00 89.75 230 ARG A C 1
ATOM 1754 O O . ARG A 1 230 ? -6.290 2.648 20.620 1.00 89.75 230 ARG A O 1
ATOM 1761 N N . GLU A 1 231 ? -4.976 4.060 21.761 1.00 87.50 231 GLU A N 1
ATOM 1762 C CA . GLU A 1 231 ? -4.527 4.783 20.565 1.00 87.50 231 GLU A CA 1
ATOM 1763 C C . GLU A 1 231 ? -3.661 3.890 19.666 1.00 87.50 231 GLU A C 1
ATOM 1765 O O . GLU A 1 231 ? -3.922 3.784 18.468 1.00 87.50 231 GLU A O 1
ATOM 1770 N N . GLY A 1 232 ? -2.733 3.131 20.258 1.00 91.50 232 GLY A N 1
ATOM 1771 C CA . GLY A 1 232 ? -1.913 2.166 19.520 1.00 91.50 232 GLY A CA 1
ATOM 1772 C C . GLY A 1 232 ? -2.731 1.036 18.879 1.00 91.50 232 GLY A C 1
ATOM 1773 O O . GLY A 1 232 ? -2.400 0.568 17.787 1.00 91.50 232 GLY A O 1
ATOM 1774 N N . LEU A 1 233 ? -3.835 0.615 19.509 1.00 94.06 233 LEU A N 1
ATOM 1775 C CA . LEU A 1 233 ? -4.770 -0.342 18.911 1.00 94.06 233 LEU A CA 1
ATOM 1776 C C . LEU A 1 233 ? -5.412 0.232 17.638 1.00 94.06 233 LEU A C 1
ATOM 1778 O O . LEU A 1 233 ? -5.449 -0.442 16.605 1.00 94.06 233 LEU A O 1
ATOM 1782 N N . ARG A 1 234 ? -5.875 1.484 17.694 1.00 91.56 234 ARG A N 1
ATOM 1783 C CA . ARG A 1 234 ? -6.476 2.172 16.546 1.00 91.56 234 ARG A CA 1
ATOM 1784 C C . ARG A 1 234 ? -5.479 2.343 15.403 1.00 91.56 234 ARG A C 1
ATOM 1786 O O . ARG A 1 234 ? -5.814 2.063 14.256 1.00 91.56 234 ARG A O 1
ATOM 1793 N N . GLU A 1 235 ? -4.247 2.754 15.688 1.00 92.19 235 GLU A N 1
ATOM 1794 C CA . GLU A 1 235 ? -3.199 2.879 14.665 1.00 92.19 235 GLU A CA 1
ATOM 1795 C C . GLU A 1 235 ? -2.916 1.549 13.960 1.00 92.19 235 GLU A C 1
ATOM 1797 O O . GLU A 1 235 ? -2.784 1.491 12.731 1.00 92.19 235 GLU A O 1
ATOM 1802 N N . ARG A 1 236 ? -2.888 0.450 14.718 1.00 94.81 236 ARG A N 1
ATOM 1803 C CA . ARG A 1 236 ? -2.733 -0.890 14.150 1.00 94.81 236 ARG A CA 1
ATOM 1804 C C . ARG A 1 236 ? -3.927 -1.306 13.307 1.00 94.81 236 ARG A C 1
ATOM 1806 O O . ARG A 1 236 ? -3.729 -1.865 12.232 1.00 94.81 236 ARG A O 1
ATOM 1813 N N . PHE A 1 237 ? -5.146 -0.991 13.732 1.00 95.44 237 PHE A N 1
ATOM 1814 C CA . PHE A 1 237 ? -6.329 -1.209 12.905 1.00 95.44 237 PHE A CA 1
ATOM 1815 C C . PHE A 1 237 ? -6.254 -0.434 11.581 1.00 95.44 237 PHE A C 1
ATOM 1817 O O . PHE A 1 237 ? -6.470 -1.007 10.514 1.00 95.44 237 PHE A O 1
ATOM 1824 N N . LEU A 1 238 ? -5.856 0.842 11.619 1.00 93.56 238 LEU A N 1
ATOM 1825 C CA . LEU A 1 238 ? -5.649 1.648 10.410 1.00 93.56 238 LEU A CA 1
ATOM 1826 C C . LEU A 1 238 ? -4.545 1.081 9.508 1.00 93.56 238 LEU A C 1
ATOM 1828 O O . LEU A 1 238 ? -4.640 1.173 8.285 1.00 93.56 238 LEU A O 1
ATOM 1832 N N . THR A 1 239 ? -3.526 0.458 10.094 1.00 95.19 239 THR A N 1
ATOM 1833 C CA . THR A 1 239 ? -2.449 -0.233 9.373 1.00 95.19 239 THR A CA 1
ATOM 1834 C C . THR A 1 239 ? -2.970 -1.480 8.644 1.00 95.19 239 THR A C 1
ATOM 1836 O O . THR A 1 239 ? -2.701 -1.666 7.454 1.00 95.19 239 THR A O 1
ATOM 1839 N N . VAL A 1 240 ? -3.817 -2.282 9.301 1.00 96.50 240 VAL A N 1
ATOM 1840 C CA . VAL A 1 240 ? -4.533 -3.407 8.667 1.00 96.50 240 VAL A CA 1
ATOM 1841 C C . VAL A 1 240 ? -5.439 -2.910 7.539 1.00 96.50 240 VAL A C 1
ATOM 1843 O O . VAL A 1 240 ? -5.433 -3.469 6.441 1.00 96.50 240 VAL A O 1
ATOM 1846 N N . ALA A 1 241 ? -6.161 -1.811 7.760 1.00 94.56 241 ALA A N 1
ATOM 1847 C CA . ALA A 1 241 ? -7.025 -1.207 6.754 1.00 94.56 241 ALA A CA 1
ATOM 1848 C C . ALA A 1 241 ? -6.238 -0.686 5.534 1.00 94.56 241 ALA A C 1
ATOM 1850 O O . ALA A 1 241 ? -6.653 -0.875 4.387 1.00 94.56 241 ALA A O 1
ATOM 1851 N N . ALA A 1 242 ? -5.068 -0.081 5.760 1.00 93.88 242 ALA A N 1
ATOM 1852 C CA . ALA A 1 242 ? -4.153 0.343 4.703 1.00 93.88 242 ALA A CA 1
ATOM 1853 C C . ALA A 1 242 ? -3.634 -0.843 3.871 1.00 93.88 242 ALA A C 1
ATOM 1855 O O . ALA A 1 242 ? -3.531 -0.730 2.644 1.00 93.88 242 ALA A O 1
ATOM 1856 N N . SER A 1 243 ? -3.387 -1.988 4.516 1.00 95.62 243 SER A N 1
ATOM 1857 C CA . SER A 1 243 ? -3.022 -3.242 3.845 1.00 95.62 243 SER A CA 1
ATOM 1858 C C . SER A 1 243 ? -4.174 -3.834 3.040 1.00 95.62 243 SER A C 1
ATOM 1860 O O . SER A 1 243 ? -3.981 -4.190 1.880 1.00 95.62 243 SER A O 1
ATOM 1862 N N . ALA A 1 244 ? -5.393 -3.865 3.586 1.00 95.31 244 ALA A N 1
ATOM 1863 C CA . ALA A 1 244 ? -6.586 -4.277 2.841 1.00 95.31 244 ALA A CA 1
ATOM 1864 C C . ALA A 1 244 ? -6.761 -3.432 1.569 1.00 95.31 244 ALA A C 1
ATOM 1866 O O . ALA A 1 244 ? -6.965 -3.957 0.470 1.00 95.31 244 ALA A O 1
ATOM 1867 N N . ARG A 1 245 ? -6.594 -2.109 1.707 1.00 93.00 245 ARG A N 1
ATOM 1868 C CA . ARG A 1 245 ? -6.638 -1.165 0.588 1.00 93.00 245 ARG A CA 1
ATOM 1869 C C . ARG A 1 245 ? -5.527 -1.413 -0.423 1.00 93.00 245 ARG A C 1
ATOM 1871 O O . ARG A 1 245 ? -5.775 -1.314 -1.623 1.00 93.00 245 ARG A O 1
ATOM 1878 N N . PHE A 1 246 ? -4.314 -1.705 0.041 1.00 94.31 246 PHE A N 1
ATOM 1879 C CA . PHE A 1 246 ? -3.205 -2.076 -0.830 1.00 94.31 246 PHE A CA 1
ATOM 1880 C C . PHE A 1 246 ? -3.566 -3.281 -1.696 1.00 94.31 246 PHE A C 1
ATOM 1882 O O . PHE A 1 246 ? -3.479 -3.174 -2.916 1.00 94.31 246 PHE A O 1
ATOM 1889 N N . VAL A 1 247 ? -4.044 -4.375 -1.095 1.00 94.81 247 VAL A N 1
ATOM 1890 C CA . VAL A 1 247 ? -4.403 -5.600 -1.829 1.00 94.81 247 VAL A CA 1
ATOM 1891 C C . VAL A 1 247 ? -5.516 -5.325 -2.840 1.00 94.81 247 VAL A C 1
ATOM 1893 O O . VAL A 1 247 ? -5.393 -5.702 -4.006 1.00 94.81 247 VAL A O 1
ATOM 1896 N N . HIS A 1 248 ? -6.564 -4.600 -2.437 1.00 91.50 248 HIS A N 1
ATOM 1897 C CA . HIS A 1 248 ? -7.638 -4.194 -3.344 1.00 91.50 248 HIS A CA 1
ATOM 1898 C C . HIS A 1 248 ? -7.120 -3.440 -4.564 1.00 91.50 248 HIS A C 1
ATOM 1900 O O . HIS A 1 248 ? -7.460 -3.790 -5.694 1.00 91.50 248 HIS A O 1
ATOM 1906 N N . ARG A 1 249 ? -6.290 -2.417 -4.346 1.00 90.44 249 ARG A N 1
ATOM 1907 C CA . ARG A 1 249 ? -5.771 -1.582 -5.432 1.00 90.44 249 ARG A CA 1
ATOM 1908 C C . ARG A 1 249 ? -4.769 -2.326 -6.297 1.00 90.44 249 ARG A C 1
ATOM 1910 O O . ARG A 1 249 ? -4.872 -2.257 -7.513 1.00 90.44 249 ARG A O 1
ATOM 1917 N N . ALA A 1 250 ? -3.866 -3.096 -5.701 1.00 91.88 250 ALA A N 1
ATOM 1918 C CA . ALA A 1 250 ? -2.914 -3.916 -6.443 1.00 91.88 250 ALA A CA 1
ATOM 1919 C C . ALA A 1 250 ? -3.625 -4.908 -7.381 1.00 91.88 250 ALA A C 1
ATOM 1921 O O . ALA A 1 250 ? -3.164 -5.135 -8.494 1.00 91.88 250 ALA A O 1
ATOM 1922 N N . CYS A 1 251 ? -4.777 -5.451 -6.970 1.00 91.06 251 CYS A N 1
ATOM 1923 C CA . CYS A 1 251 ? -5.550 -6.378 -7.797 1.00 91.06 251 CYS A CA 1
ATOM 1924 C C . CYS A 1 251 ? -6.455 -5.685 -8.829 1.00 91.06 251 CYS A C 1
ATOM 1926 O O . CYS A 1 251 ? -6.646 -6.230 -9.916 1.00 91.06 251 CYS A O 1
ATOM 1928 N N . ALA A 1 252 ? -7.060 -4.545 -8.477 1.00 88.44 252 ALA A N 1
ATOM 1929 C CA . ALA A 1 252 ? -8.077 -3.878 -9.296 1.00 88.44 252 ALA A CA 1
ATOM 1930 C C . ALA A 1 252 ? -7.511 -2.774 -10.202 1.00 88.44 252 ALA A C 1
ATOM 1932 O O . ALA A 1 252 ? -7.894 -2.688 -11.364 1.00 88.44 252 ALA A O 1
ATOM 1933 N N . ASP A 1 253 ? -6.624 -1.930 -9.670 1.00 88.12 253 ASP A N 1
ATOM 1934 C CA . ASP A 1 253 ? -5.943 -0.860 -10.418 1.00 88.12 253 ASP A CA 1
ATOM 1935 C C . ASP A 1 253 ? -4.652 -1.345 -11.064 1.00 88.12 253 ASP A C 1
ATOM 1937 O O . ASP A 1 253 ? -4.216 -0.799 -12.076 1.00 88.12 253 ASP A O 1
ATOM 1941 N N . GLY A 1 254 ? -4.021 -2.342 -10.445 1.00 90.88 254 GLY A N 1
ATOM 1942 C CA . GLY A 1 254 ? -2.691 -2.781 -10.818 1.00 90.88 254 GLY A CA 1
ATOM 1943 C C . GLY A 1 254 ? -1.606 -1.768 -10.470 1.00 90.88 254 GLY A C 1
ATOM 1944 O O . GLY A 1 254 ? -1.799 -0.796 -9.729 1.00 90.88 254 GLY A O 1
ATOM 1945 N N . PHE A 1 255 ? -0.429 -2.030 -11.016 1.00 93.00 255 PHE A N 1
ATOM 1946 C CA . PHE A 1 255 ? 0.738 -1.169 -10.948 1.00 93.00 255 PHE A CA 1
ATOM 1947 C C . PHE A 1 255 ? 0.934 -0.444 -12.278 1.00 93.00 255 PHE A C 1
ATOM 1949 O O . PHE A 1 255 ? 0.526 -0.917 -13.335 1.00 93.00 255 PHE A O 1
ATOM 1956 N N . GLN A 1 256 ? 1.588 0.708 -12.225 1.00 90.38 256 GLN A N 1
ATOM 1957 C CA . GLN A 1 256 ? 1.932 1.527 -13.376 1.00 90.38 256 GLN A CA 1
ATOM 1958 C C . GLN A 1 256 ? 3.389 1.970 -13.284 1.00 90.38 256 GLN A C 1
ATOM 1960 O O . GLN A 1 256 ? 3.923 2.231 -12.204 1.00 90.38 256 GLN A O 1
ATOM 1965 N N . TYR A 1 257 ? 4.012 2.129 -14.445 1.00 87.69 257 TYR A N 1
ATOM 1966 C CA . TYR A 1 257 ? 5.312 2.765 -14.557 1.00 87.69 257 TYR A CA 1
ATOM 1967 C C . TYR A 1 257 ? 5.151 4.200 -15.052 1.00 87.69 257 TYR A C 1
ATOM 1969 O O . TYR A 1 257 ? 4.594 4.446 -16.120 1.00 87.69 257 TYR A O 1
ATOM 1977 N N . VAL A 1 258 ? 5.679 5.154 -14.285 1.00 81.06 258 VAL A N 1
ATOM 1978 C CA . VAL A 1 258 ? 5.784 6.556 -14.697 1.00 81.06 258 VAL A CA 1
ATOM 1979 C C . VAL A 1 258 ? 7.260 6.898 -14.811 1.00 81.06 258 VAL A C 1
ATOM 1981 O O . VAL A 1 258 ? 7.994 6.810 -13.828 1.00 81.06 258 VAL A O 1
ATOM 1984 N N . LEU A 1 259 ? 7.692 7.335 -15.997 1.00 72.75 259 LEU A N 1
ATOM 1985 C CA . LEU A 1 259 ? 9.101 7.627 -16.287 1.00 72.75 259 LEU A CA 1
ATOM 1986 C C . LEU A 1 259 ? 9.710 8.638 -15.293 1.00 72.75 259 LEU A C 1
ATOM 1988 O O . LEU A 1 259 ? 10.850 8.476 -14.871 1.00 72.75 259 LEU A O 1
ATO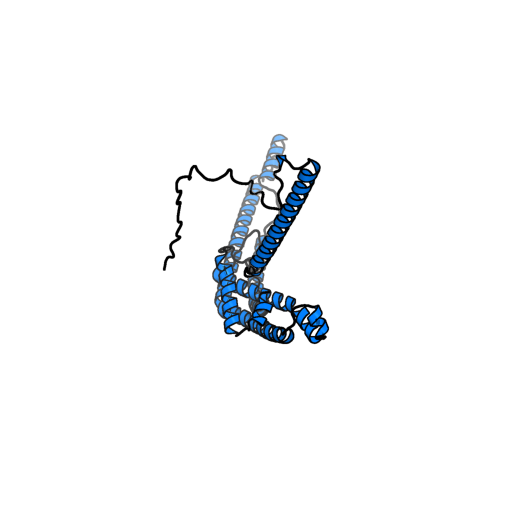M 1992 N N . ALA A 1 260 ? 8.931 9.638 -14.863 1.00 70.12 260 ALA A N 1
ATOM 1993 C CA . ALA A 1 260 ? 9.342 10.612 -13.846 1.00 70.12 260 ALA A CA 1
ATOM 1994 C C . ALA A 1 260 ? 9.493 10.006 -12.434 1.00 70.12 260 ALA A C 1
ATOM 1996 O O . ALA A 1 260 ? 10.289 10.497 -11.641 1.00 70.12 260 ALA A O 1
ATOM 1997 N N . GLY A 1 261 ? 8.741 8.944 -12.122 1.00 64.88 261 GLY A N 1
ATOM 1998 C CA . GLY A 1 261 ? 8.802 8.224 -10.845 1.00 64.88 261 GLY A CA 1
ATOM 1999 C C . GLY A 1 261 ? 9.872 7.131 -10.808 1.00 64.88 261 GLY A C 1
ATOM 2000 O O . GLY A 1 261 ? 10.300 6.726 -9.732 1.00 64.88 261 GLY A O 1
ATOM 2001 N N . GLY A 1 262 ? 10.322 6.655 -11.971 1.00 77.00 262 GLY A N 1
ATOM 2002 C CA . GLY A 1 262 ? 11.483 5.777 -12.112 1.00 77.00 262 GLY A CA 1
ATOM 2003 C C . GLY A 1 262 ? 11.338 4.362 -11.538 1.00 77.00 262 GLY A C 1
ATOM 2004 O O . GLY A 1 262 ? 12.308 3.607 -11.619 1.00 77.00 262 GLY A O 1
ATOM 2005 N N . SER A 1 263 ? 10.170 3.991 -11.006 1.00 85.25 263 SER A N 1
ATOM 2006 C CA . SER A 1 263 ? 9.899 2.677 -10.412 1.00 85.25 263 SER A CA 1
ATOM 2007 C C . SER A 1 263 ? 8.579 2.085 -10.929 1.00 85.25 263 SER A C 1
ATOM 2009 O O . SER A 1 263 ? 7.597 2.823 -11.042 1.00 85.25 263 SER A O 1
ATOM 2011 N N . PRO A 1 264 ? 8.536 0.781 -11.265 1.00 88.38 264 PRO A N 1
ATOM 2012 C CA . PRO A 1 264 ? 7.345 0.112 -11.795 1.00 88.38 264 PRO A CA 1
ATOM 2013 C C . PRO A 1 264 ? 6.374 -0.390 -10.711 1.00 88.38 264 PRO A C 1
ATOM 2015 O O . PRO A 1 264 ? 5.391 -1.043 -11.037 1.00 88.38 264 PRO A O 1
ATOM 2018 N N . ASP A 1 265 ? 6.638 -0.111 -9.432 1.00 89.06 265 ASP A N 1
ATOM 2019 C CA . ASP A 1 265 ? 5.834 -0.550 -8.280 1.00 89.06 265 ASP A CA 1
ATOM 2020 C C . ASP A 1 265 ? 4.812 0.495 -7.799 1.00 89.06 265 ASP A C 1
ATOM 2022 O O . ASP A 1 265 ? 4.233 0.358 -6.719 1.00 89.06 265 ASP A O 1
ATOM 2026 N N . GLN A 1 266 ? 4.559 1.544 -8.585 1.00 89.56 266 GLN A N 1
ATOM 2027 C CA . GLN A 1 266 ? 3.556 2.542 -8.228 1.00 89.56 266 GLN A CA 1
ATOM 2028 C C . GLN A 1 266 ? 2.157 2.010 -8.524 1.00 89.56 266 GLN A C 1
ATOM 2030 O O . GLN A 1 266 ? 1.883 1.584 -9.637 1.00 89.56 266 GLN A O 1
ATOM 2035 N N . LEU A 1 267 ? 1.239 2.078 -7.559 1.00 87.88 267 LEU A N 1
ATOM 2036 C CA . LEU A 1 267 ? -0.158 1.713 -7.808 1.00 87.88 267 LEU A CA 1
ATOM 2037 C C . LEU A 1 267 ? -0.790 2.644 -8.855 1.00 87.88 267 LEU A C 1
ATOM 2039 O O . LEU A 1 267 ? -0.575 3.864 -8.834 1.00 87.88 267 LEU A O 1
ATOM 2043 N N . GLY A 1 268 ? -1.592 2.061 -9.746 1.00 81.88 268 GLY A N 1
ATOM 2044 C CA . GLY A 1 268 ? -2.376 2.766 -10.756 1.00 81.88 268 GLY A CA 1
ATOM 2045 C C . GLY A 1 268 ? -3.223 3.879 -10.137 1.00 81.88 268 GLY A C 1
ATOM 2046 O O . GLY A 1 268 ? -3.822 3.698 -9.080 1.00 81.88 268 GLY A O 1
ATOM 2047 N N . LYS A 1 269 ? -3.268 5.059 -10.768 1.00 74.75 269 LYS A N 1
ATOM 2048 C CA . LYS A 1 269 ? -4.102 6.191 -10.306 1.00 74.75 269 LYS A CA 1
ATOM 2049 C C . LYS A 1 269 ? -5.562 6.094 -10.764 1.00 74.75 269 LYS A C 1
ATOM 2051 O O . LYS A 1 269 ? -6.354 6.958 -10.393 1.00 74.75 269 LYS A O 1
ATOM 2056 N N . ALA A 1 270 ? -5.908 5.087 -11.567 1.00 56.31 270 ALA A N 1
ATOM 2057 C CA . ALA A 1 270 ? -7.290 4.831 -11.949 1.00 56.31 270 ALA A CA 1
ATOM 2058 C C . ALA A 1 270 ? -8.141 4.636 -10.679 1.00 56.31 270 ALA A C 1
ATOM 2060 O O . ALA A 1 270 ? -7.694 4.000 -9.732 1.00 56.31 270 ALA A O 1
ATOM 2061 N N . GLY A 1 271 ? -9.327 5.246 -10.616 1.00 52.03 271 GLY A N 1
ATOM 2062 C CA . GLY A 1 271 ? -10.247 5.052 -9.490 1.00 52.03 271 GLY A CA 1
ATOM 2063 C C . GLY A 1 271 ? -9.830 5.699 -8.162 1.00 52.03 271 GLY A C 1
ATOM 2064 O O . GLY A 1 271 ? -10.114 5.140 -7.104 1.00 52.03 271 GLY A O 1
ATOM 2065 N N . LEU A 1 272 ? -9.208 6.889 -8.187 1.00 53.19 272 LEU A N 1
ATOM 2066 C CA . LEU A 1 272 ? -9.124 7.771 -7.003 1.00 53.19 272 LEU A CA 1
ATOM 2067 C C . LEU A 1 272 ? -10.509 8.175 -6.450 1.00 53.19 272 LEU A C 1
ATOM 2069 O O . LEU A 1 272 ? -10.578 8.780 -5.379 1.00 53.19 272 LEU A O 1
ATOM 2073 N N . ASP A 1 273 ? -11.582 7.818 -7.155 1.00 50.41 273 ASP A N 1
ATOM 2074 C CA . ASP A 1 273 ? -12.962 8.064 -6.777 1.00 50.41 273 ASP A CA 1
ATOM 2075 C C . ASP A 1 273 ? -13.332 7.384 -5.454 1.00 50.41 273 ASP A C 1
ATOM 2077 O O . ASP A 1 273 ? -12.975 6.243 -5.136 1.00 50.41 273 ASP A O 1
ATOM 2081 N N . THR A 1 274 ? -14.086 8.142 -4.672 1.00 51.12 274 THR A N 1
ATOM 2082 C CA . THR A 1 274 ? -14.640 7.834 -3.353 1.00 51.12 274 THR A CA 1
ATOM 2083 C C . THR A 1 274 ? -15.295 6.451 -3.241 1.00 51.12 274 THR A C 1
ATOM 2085 O O . THR A 1 274 ? -15.259 5.866 -2.159 1.00 51.12 274 THR A O 1
ATOM 2088 N N . GLU A 1 275 ? -15.789 5.882 -4.345 1.00 50.72 275 GLU A N 1
ATOM 2089 C CA . GLU A 1 275 ? -16.446 4.565 -4.418 1.00 50.72 275 GLU A CA 1
ATOM 2090 C C . GLU A 1 275 ? -15.552 3.383 -4.000 1.00 50.72 275 GLU A C 1
ATOM 2092 O O . GLU A 1 275 ? -16.037 2.383 -3.477 1.00 50.72 275 GLU A O 1
ATOM 2097 N N . ARG A 1 276 ? -14.226 3.475 -4.174 1.00 57.19 276 ARG A N 1
ATOM 2098 C CA . ARG A 1 276 ? -13.301 2.391 -3.766 1.00 57.19 276 ARG A CA 1
ATOM 2099 C C . ARG A 1 276 ? -12.783 2.539 -2.338 1.00 57.19 276 ARG A C 1
ATOM 2101 O O . ARG A 1 276 ? -12.161 1.633 -1.779 1.00 57.19 276 ARG A O 1
ATOM 2108 N N . ILE A 1 277 ? -12.963 3.719 -1.743 1.00 58.25 277 ILE A N 1
ATOM 2109 C CA . ILE A 1 277 ? -12.673 3.953 -0.324 1.00 58.25 277 ILE A CA 1
ATOM 2110 C C . ILE A 1 277 ? -13.807 3.375 0.520 1.00 58.25 277 ILE A C 1
ATOM 2112 O O . ILE A 1 277 ? -13.513 2.676 1.489 1.00 58.25 277 ILE A O 1
ATOM 2116 N N . SER A 1 278 ? -15.066 3.594 0.122 1.00 64.62 278 SER A N 1
ATOM 2117 C CA . SER A 1 278 ? -16.224 2.971 0.774 1.00 64.62 278 SER A CA 1
ATOM 2118 C C . SER A 1 278 ? -16.137 1.445 0.723 1.00 64.62 278 SER A C 1
ATOM 2120 O O . SER A 1 278 ? -16.235 0.816 1.770 1.00 64.62 278 SER A O 1
ATOM 2122 N N . SER A 1 279 ? -15.762 0.856 -0.420 1.00 78.12 279 SER A N 1
ATOM 2123 C CA . SER A 1 279 ? -15.674 -0.607 -0.557 1.00 78.12 279 SER A CA 1
ATOM 2124 C C . SER A 1 279 ? -14.643 -1.275 0.368 1.00 78.12 279 SER A C 1
ATOM 2126 O O . SER A 1 279 ? -14.829 -2.413 0.788 1.00 78.12 279 SER A O 1
ATOM 2128 N N . THR A 1 280 ? -13.530 -0.599 0.692 1.00 88.12 280 THR A N 1
ATOM 2129 C CA . THR A 1 280 ? -12.532 -1.156 1.632 1.00 88.12 280 THR A CA 1
ATOM 2130 C C . THR A 1 280 ? -13.073 -1.140 3.059 1.00 88.12 280 THR A C 1
ATOM 2132 O O . THR A 1 280 ? -12.864 -2.076 3.824 1.00 88.12 280 THR A O 1
ATOM 2135 N N . TRP A 1 281 ? -13.753 -0.056 3.420 1.00 89.69 281 TRP A N 1
ATOM 2136 C CA . TRP A 1 281 ? -14.327 0.120 4.743 1.00 89.69 281 TRP A CA 1
ATOM 2137 C C . TRP A 1 281 ? -15.508 -0.819 4.989 1.00 89.69 281 TRP A C 1
ATOM 2139 O O . TRP A 1 281 ? -15.561 -1.414 6.058 1.00 89.69 281 TRP A O 1
ATOM 2149 N N . GLU A 1 282 ? -16.368 -1.012 3.990 1.00 89.56 282 GLU A N 1
ATOM 2150 C CA . GLU A 1 282 ? -17.457 -1.997 4.007 1.00 89.56 282 GLU A CA 1
ATOM 2151 C C . GLU A 1 282 ? -16.926 -3.426 4.183 1.00 89.56 282 GLU A C 1
ATOM 2153 O O . GLU A 1 282 ? -17.441 -4.182 5.001 1.00 89.56 282 GLU A O 1
ATOM 2158 N N . LEU A 1 283 ? -15.846 -3.789 3.477 1.00 91.25 283 LEU A N 1
ATOM 2159 C CA . LEU A 1 283 ? -15.214 -5.100 3.640 1.00 91.25 283 LEU A CA 1
ATOM 2160 C C . LEU A 1 283 ? -14.687 -5.315 5.065 1.00 91.25 283 LEU A C 1
ATOM 2162 O O . LEU A 1 283 ? -14.847 -6.394 5.632 1.00 91.25 283 LEU A O 1
ATOM 2166 N N . LEU A 1 284 ? -14.033 -4.300 5.632 1.00 93.12 284 LEU A N 1
ATOM 2167 C CA . LEU A 1 284 ? -13.510 -4.374 6.995 1.00 93.12 284 LEU A CA 1
ATOM 2168 C C . LEU A 1 284 ? -14.635 -4.468 8.022 1.00 93.12 284 LEU A C 1
ATOM 2170 O O . LEU A 1 284 ? -14.489 -5.223 8.976 1.00 93.12 284 LEU A O 1
ATOM 2174 N N . ASP A 1 285 ? -15.740 -3.749 7.821 1.00 92.19 285 ASP A N 1
ATOM 2175 C CA . ASP A 1 285 ? -16.915 -3.843 8.692 1.00 92.19 285 ASP A CA 1
ATOM 2176 C C . ASP A 1 285 ? -17.484 -5.256 8.689 1.00 92.19 285 ASP A C 1
ATOM 2178 O O . ASP A 1 285 ? -17.666 -5.832 9.759 1.00 92.19 285 ASP A O 1
ATOM 2182 N N . GLN A 1 286 ? -17.662 -5.843 7.500 1.00 93.44 286 GLN A N 1
ATOM 2183 C CA . GLN A 1 286 ? -18.127 -7.221 7.375 1.00 93.44 286 GLN A CA 1
ATOM 2184 C C . GLN A 1 286 ? -17.192 -8.189 8.104 1.00 93.44 286 GLN A C 1
ATOM 2186 O O . GLN A 1 286 ? -17.649 -9.059 8.832 1.00 93.44 286 GLN A O 1
ATOM 2191 N N . TRP A 1 287 ? -15.872 -8.038 7.962 1.00 95.56 287 TRP A N 1
ATOM 2192 C CA . TRP A 1 287 ? -14.936 -8.917 8.664 1.00 95.56 287 TRP A CA 1
ATOM 2193 C C . TRP A 1 287 ? -14.928 -8.713 10.176 1.00 95.56 287 TRP A C 1
ATOM 2195 O O . TRP A 1 287 ? -14.728 -9.673 10.910 1.00 95.56 287 TRP A O 1
ATOM 2205 N N . ILE A 1 288 ? -15.112 -7.486 10.660 1.00 94.56 288 ILE A N 1
ATOM 2206 C CA . ILE A 1 288 ? -15.248 -7.212 12.095 1.00 94.56 288 ILE A CA 1
ATOM 2207 C C . ILE A 1 288 ? -16.516 -7.887 12.639 1.00 94.56 288 ILE A C 1
ATOM 2209 O O . ILE A 1 288 ? -16.466 -8.499 13.709 1.00 94.56 288 ILE A O 1
ATOM 2213 N N . GLU A 1 289 ? -17.616 -7.826 11.886 1.00 93.00 289 GLU A N 1
ATOM 2214 C CA . GLU A 1 289 ? -18.875 -8.506 12.202 1.00 93.00 289 GLU A CA 1
ATOM 2215 C C . GLU A 1 289 ? -18.706 -10.034 12.200 1.00 93.00 289 GLU A C 1
ATOM 2217 O O . GLU A 1 289 ? -19.053 -10.688 13.182 1.00 93.00 289 GLU A O 1
ATOM 2222 N N . ASP A 1 290 ? -18.065 -10.600 11.173 1.00 94.88 290 ASP A N 1
ATOM 2223 C CA . ASP A 1 290 ? -17.774 -12.039 11.069 1.00 94.88 290 ASP A CA 1
ATOM 2224 C C . ASP A 1 290 ? -16.899 -12.543 12.235 1.00 94.88 290 ASP A C 1
ATOM 2226 O O . ASP A 1 290 ? -16.980 -13.702 12.652 1.00 94.88 290 ASP A O 1
ATOM 2230 N N . LEU A 1 291 ? -16.048 -11.668 12.780 1.00 94.81 291 LEU A N 1
ATOM 2231 C CA . LEU A 1 291 ? -15.212 -11.944 13.948 1.00 94.81 291 LEU A CA 1
ATOM 2232 C C . LEU A 1 291 ? -15.945 -11.766 15.285 1.00 94.81 291 LEU A C 1
ATOM 2234 O O . LEU A 1 291 ? -15.342 -12.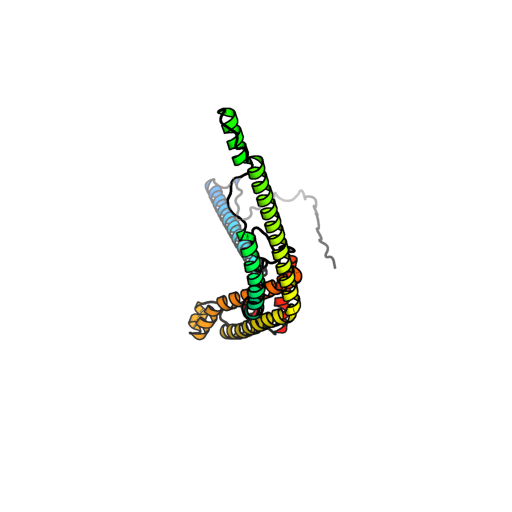010 16.330 1.00 94.81 291 LEU A O 1
ATOM 2238 N N . ASN A 1 292 ? -17.234 -11.418 15.261 1.00 93.81 292 ASN A N 1
ATOM 2239 C CA . ASN A 1 292 ? -18.080 -11.177 16.429 1.00 93.81 292 ASN A CA 1
ATOM 2240 C C . ASN A 1 292 ? -17.507 -10.109 17.377 1.00 93.81 292 ASN A C 1
ATOM 2242 O O . ASN A 1 292 ? -17.558 -10.258 18.604 1.00 93.81 292 ASN A O 1
ATOM 2246 N N . ALA A 1 293 ? -16.948 -9.027 16.823 1.00 91.00 293 ALA A N 1
ATOM 2247 C CA . ALA A 1 293 ? -16.493 -7.905 17.633 1.00 91.00 293 ALA A CA 1
ATOM 2248 C C . ALA A 1 293 ? -17.674 -7.264 18.382 1.00 91.00 293 ALA A C 1
ATOM 2250 O O . ALA A 1 293 ? -18.684 -6.898 17.792 1.00 91.00 293 ALA A O 1
ATOM 2251 N N . THR A 1 294 ? -17.542 -7.112 19.700 1.00 90.12 294 THR A N 1
ATOM 2252 C CA . THR A 1 294 ? -18.533 -6.418 20.537 1.00 90.12 294 THR A CA 1
ATOM 2253 C C . THR A 1 294 ? -18.537 -4.926 20.221 1.00 90.12 294 THR A C 1
ATOM 2255 O O . THR A 1 294 ? -17.468 -4.396 19.924 1.00 90.12 294 THR A O 1
ATOM 2258 N N . ASP A 1 295 ? -19.655 -4.227 20.426 1.00 88.62 295 ASP A N 1
ATOM 2259 C CA . ASP A 1 295 ? -19.759 -2.771 20.208 1.00 88.62 295 ASP A CA 1
ATOM 2260 C C . ASP A 1 295 ? -18.611 -1.989 20.862 1.00 88.62 295 ASP A C 1
ATOM 2262 O O . ASP A 1 295 ? -17.909 -1.245 20.189 1.00 88.62 295 ASP A O 1
ATOM 2266 N N . ALA A 1 296 ? -18.305 -2.275 22.133 1.00 87.50 296 ALA A N 1
ATOM 2267 C CA . ALA A 1 296 ? -17.193 -1.642 22.846 1.00 87.50 296 ALA A CA 1
ATOM 2268 C C . ALA A 1 296 ? -15.813 -1.912 22.211 1.00 87.50 296 ALA A C 1
ATOM 2270 O O . ALA A 1 296 ? -14.923 -1.069 22.269 1.00 87.50 296 ALA A O 1
ATOM 2271 N N . ALA A 1 297 ? -15.611 -3.079 21.596 1.00 90.50 297 ALA A N 1
ATOM 2272 C CA . ALA A 1 297 ? -14.371 -3.392 20.885 1.00 90.50 297 ALA A CA 1
ATOM 2273 C C . ALA A 1 297 ? -14.321 -2.661 19.537 1.00 90.50 297 ALA A C 1
ATOM 2275 O O . ALA A 1 297 ? -13.291 -2.091 19.186 1.00 90.50 297 ALA A O 1
ATOM 2276 N N . THR A 1 298 ? -15.439 -2.625 18.813 1.00 89.44 298 THR A N 1
ATOM 2277 C CA . THR A 1 298 ? -15.589 -1.869 17.565 1.00 89.44 298 THR A CA 1
ATOM 2278 C C . THR A 1 298 ? -15.363 -0.373 17.789 1.00 89.44 298 THR A C 1
ATOM 2280 O O . THR A 1 298 ? -14.645 0.258 17.012 1.00 89.44 298 THR A O 1
ATOM 2283 N N . ASP A 1 299 ? -15.877 0.188 18.883 1.00 88.50 299 ASP A N 1
ATOM 2284 C CA . ASP A 1 299 ? -15.686 1.594 19.242 1.00 88.50 299 ASP A CA 1
ATOM 2285 C C . ASP A 1 299 ? -14.203 1.926 19.461 1.00 88.50 299 ASP A C 1
ATOM 2287 O O . ASP A 1 299 ? -13.713 2.931 18.938 1.00 88.50 299 ASP A O 1
ATOM 2291 N N . LEU A 1 300 ? -13.447 1.036 20.119 1.00 89.12 300 LEU A N 1
ATOM 2292 C CA . LEU A 1 300 ? -11.995 1.189 20.285 1.00 89.12 300 LEU A CA 1
ATOM 2293 C C . LEU A 1 300 ? -11.233 1.153 18.950 1.00 89.12 300 LEU A C 1
ATOM 2295 O O . LEU A 1 300 ? -10.226 1.847 18.803 1.00 89.12 300 LEU A O 1
ATOM 2299 N N . LEU A 1 301 ? -11.693 0.358 17.980 1.00 89.75 301 LEU A N 1
ATOM 2300 C CA . LEU A 1 301 ? -11.053 0.233 16.665 1.00 89.75 301 LEU A CA 1
ATOM 2301 C C . LEU A 1 301 ? -11.345 1.436 15.764 1.00 89.75 301 LEU A C 1
ATOM 2303 O O . LEU A 1 301 ? -10.448 1.955 15.097 1.00 89.75 301 LEU A O 1
ATOM 2307 N N . VAL A 1 302 ? -12.597 1.891 15.738 1.00 83.81 302 VAL A N 1
ATOM 2308 C CA . VAL A 1 302 ? -13.054 2.955 14.832 1.00 83.81 302 VAL A CA 1
ATOM 2309 C C . VAL A 1 302 ? -12.811 4.349 15.435 1.00 83.81 302 VAL A C 1
ATOM 2311 O O . VAL A 1 302 ? -12.649 5.328 14.697 1.00 83.81 302 VAL A O 1
ATOM 2314 N N . GLY A 1 303 ? -12.666 4.438 16.759 1.00 74.25 303 GLY A N 1
ATOM 2315 C CA . GLY A 1 303 ? -12.474 5.686 17.496 1.00 74.25 303 GLY A CA 1
ATOM 2316 C C . GLY A 1 303 ? -13.786 6.440 17.686 1.00 74.25 303 GLY A C 1
ATOM 2317 O O . GLY A 1 303 ? -13.853 7.620 17.332 1.00 74.25 303 GLY A O 1
ATOM 2318 N N . ARG A 1 304 ? -14.813 5.731 18.166 1.00 64.75 304 ARG A N 1
ATOM 2319 C CA . ARG A 1 304 ? -16.066 6.317 18.660 1.00 64.75 304 ARG A CA 1
ATOM 2320 C C . ARG A 1 304 ? -15.954 6.676 20.139 1.00 64.75 304 ARG A C 1
ATOM 2322 O O . ARG A 1 304 ? -15.132 6.044 20.841 1.00 64.75 304 ARG A O 1
#

Sequence (304 aa):
MTMKITTTPGTGGPVDPMAPPASLDYEPGTMPEHFASKESRDRNARIERQNQDARTAKIAQETNFSAQAAQAQRPPTRPHLKAVASGRVAELWEPIRAREVGAFSRVRSRLDGTREAGQTREAILTAALESGRKREAIPEDLGEQLARVEQRDALTEANRAGLQLAGSMVADRLTRLAQDQKRDLFAAVQADLREVVAQAHQLARALEGITDAETAIRRGESAVIAWGAREGLRERFLTVAASARFVHRACADGFQYVLAGGSPDQLGKAGLDTERISSTWELLDQWIEDLNATDAATDLLVGR

Organism: Tsukamurella tyrosinosolvens (NCBI:txid57704)

Secondary structure (DSSP, 8-state):
--PPP--------PPPTTSPPPP----TT---TTTS-HHHHHHHHHHHHHHHHHHHHHHHHHHHHHHHHHHHTSPPPPPPPP----HHHHHHHHHHHHHHHHHHHHHHHHHHTT------HHHHHHHHHHHHHTTPPPPTTHHHHHHHHHHHHHHHHHHHHHHHHHHHHHHHHHHHHHHHTHHHHHHHHHHHHHHHHHHHHHHHHHTTT--SHHHHHHH-HHHHHHHHHHHHHHHHHHHHHHHHHHHHHHHHT-EE--TTT--TTEEP-TT-STHHHHHHHHHHHHHHHHTT--HHHHHHHHT-

Radius of gyration: 39.53 Å; chains: 1; bounding box: 115×76×83 Å

Foldseek 3Di:
DDDDDDDDDDDDDDDDPPDDPDDPPDDPPDDDPVPDDPVRVVVVVVVVVVVVVVVVVVVVVVVVVVVVVVVVPDDPDFDDFAQDADFLLCVVQVVVQCVLQVVLVVLLVVLVVLPDDDDALVNLVVVQVVCVVVVHDRPPCSVVVNVVNVVSVVSNVVSLVVSQVSLAVSQVVLLVVLQVCLPVLVVRLLVLLLVLLVVLVVLLVLCVVPDDCVSQVVVDDSSNVSVVCLVVSQVSLSNSLSSLLNSVQCHPQTFHDDVVVSTRRHGHPPCPDPVSVVVSVVVSVVSSVVSVRDPSSVCSRRVD